Protein AF-A0A085ZF83-F1 (afdb_monomer_lite)

Radius of gyration: 26.37 Å; chains: 1; bounding box: 94×44×53 Å

Sequence (237 aa):
MRIKKLKTIINKIVILILIIFCFESCSSQNRKQQYKEKRNLAFKEYMTAQKIPFKELNDSIFSAHYGDFLNYEKKIKLESNPYLKINKVYVHYRTPASVEFIIYSDKETFCISTSDLDIDGKVLSFPENGIIKVLQPITVEDFGDFEVTGNIIKTRKRHTTPFNQWYDYVSGTIKNDTIYFTEKFIGKEKTFEKKTFAKTKKTDFKEVYQPGLKTRKYTNGAGLISYEVTGEFNVEK

Foldseek 3Di:
DPVVVVVVVVVVVVVVVVVVVVVVVVVVVVVVVVVVVVVLVLVVVVCVVVVPDDDDDDPVVCVVCVVVSVLVVLLVVQCPQPFEHAQFWWWWPPDLFWIKTWHQHSRQFIWIFPDIHGCPCPQWDNQDPQKIFGPDWTKTFTFWGWDDDRQKIKTWGWDDDPVDIAIKIWIFGTDPQKTWTFWIAGADPPDSHGDPPIDIDTDTTMIHTFPQKDWDWDQDPVRTIMIIIGGMGGRDD

Org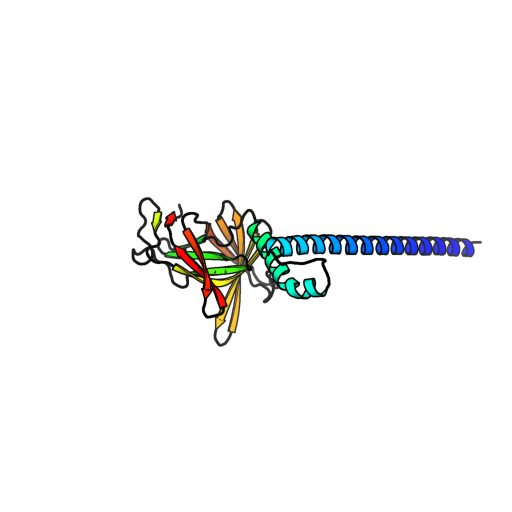anism: NCBI:txid421531

Structure (mmCIF, N/CA/C/O backbone):
data_AF-A0A085ZF83-F1
#
_entry.id   AF-A0A085ZF83-F1
#
loop_
_atom_site.group_PDB
_atom_site.id
_atom_site.type_symbol
_atom_site.label_atom_id
_atom_site.label_alt_id
_atom_site.label_comp_id
_atom_site.label_asym_id
_atom_site.label_entity_id
_atom_site.label_seq_id
_atom_site.pdbx_PDB_ins_code
_atom_site.Cartn_x
_atom_site.Cartn_y
_atom_site.Cartn_z
_atom_site.occupancy
_atom_site.B_iso_or_equiv
_atom_site.auth_seq_id
_atom_site.auth_comp_id
_atom_site.auth_asym_id
_atom_site.auth_atom_id
_atom_site.pdbx_PDB_model_num
ATOM 1 N N . MET A 1 1 ? 69.258 29.541 -14.480 1.00 51.44 1 MET A N 1
ATOM 2 C CA . MET A 1 1 ? 69.001 28.132 -14.079 1.00 51.44 1 MET A CA 1
ATOM 3 C C . MET A 1 1 ? 67.610 27.871 -13.460 1.00 51.44 1 MET A C 1
ATOM 5 O O . MET A 1 1 ? 67.111 26.762 -13.599 1.00 51.44 1 MET A O 1
ATOM 9 N N . ARG A 1 2 ? 66.934 28.851 -12.828 1.00 48.19 2 ARG A N 1
ATOM 10 C CA . ARG A 1 2 ? 65.617 28.655 -12.168 1.00 48.19 2 ARG A CA 1
ATOM 11 C C . ARG A 1 2 ? 64.409 28.469 -13.113 1.00 48.19 2 ARG A C 1
ATOM 13 O O . ARG A 1 2 ? 63.536 27.662 -12.814 1.00 48.19 2 ARG A O 1
ATOM 20 N N . ILE A 1 3 ? 64.387 29.121 -14.280 1.00 48.66 3 ILE A N 1
ATOM 21 C CA . ILE A 1 3 ? 63.232 29.106 -15.209 1.00 48.66 3 ILE A CA 1
ATOM 22 C C . ILE A 1 3 ? 63.024 27.731 -15.884 1.00 48.66 3 ILE A C 1
ATOM 24 O O . ILE A 1 3 ? 61.893 27.264 -16.006 1.00 48.66 3 ILE A O 1
ATOM 28 N N . LYS A 1 4 ? 64.105 27.019 -16.252 1.00 48.44 4 LYS A N 1
ATOM 29 C CA . LYS A 1 4 ? 64.021 25.659 -16.832 1.00 48.44 4 LYS A CA 1
ATOM 30 C C . LYS A 1 4 ? 63.449 24.631 -15.841 1.00 48.44 4 LYS A C 1
ATOM 32 O O . LYS A 1 4 ? 62.663 23.774 -16.240 1.00 48.44 4 LYS A O 1
ATOM 37 N N . LYS A 1 5 ? 63.788 24.743 -14.548 1.00 51.12 5 LYS A N 1
ATOM 38 C CA . LYS A 1 5 ? 63.257 23.870 -13.483 1.00 51.12 5 LYS A CA 1
ATOM 39 C C . LYS A 1 5 ? 61.747 24.069 -13.292 1.00 51.12 5 LYS A C 1
ATOM 41 O O . LYS A 1 5 ? 61.023 23.082 -13.222 1.00 51.12 5 LYS A O 1
ATOM 46 N N . LEU A 1 6 ? 61.272 25.319 -13.308 1.00 51.06 6 LEU A N 1
ATOM 47 C CA . LEU A 1 6 ? 59.847 25.648 -13.175 1.00 51.06 6 LEU A CA 1
ATOM 48 C C . LEU A 1 6 ? 59.014 25.108 -14.354 1.00 51.06 6 LEU A C 1
ATOM 50 O O . LEU A 1 6 ? 57.987 24.470 -14.144 1.00 51.06 6 LEU A O 1
ATOM 54 N N . LYS A 1 7 ? 59.508 25.264 -15.592 1.00 53.56 7 LYS A N 1
ATOM 55 C CA . LYS A 1 7 ? 58.851 24.753 -16.813 1.00 53.56 7 LYS A CA 1
ATOM 56 C C . LYS A 1 7 ? 58.751 23.218 -16.832 1.00 53.56 7 LYS A C 1
ATOM 58 O O . LYS A 1 7 ? 57.760 22.662 -17.289 1.00 53.56 7 LYS A O 1
ATOM 63 N N . THR A 1 8 ? 59.754 22.535 -16.276 1.00 60.69 8 THR A N 1
ATOM 64 C CA . THR A 1 8 ? 59.782 21.064 -16.168 1.00 60.69 8 THR A CA 1
ATOM 65 C C . THR A 1 8 ? 58.786 20.546 -15.123 1.00 60.69 8 THR A C 1
ATOM 67 O O . THR A 1 8 ? 58.161 19.511 -15.335 1.00 60.69 8 THR A O 1
ATOM 70 N N . ILE A 1 9 ? 58.604 21.269 -14.012 1.00 64.56 9 ILE A N 1
ATOM 71 C CA . ILE A 1 9 ? 57.612 20.935 -12.975 1.00 64.56 9 ILE A CA 1
ATOM 72 C C . ILE A 1 9 ? 56.187 21.151 -13.504 1.00 64.56 9 ILE A C 1
ATOM 74 O O . ILE A 1 9 ? 55.347 20.272 -13.338 1.00 64.56 9 ILE A O 1
ATOM 78 N N . ILE A 1 10 ? 55.936 22.256 -14.217 1.00 65.62 10 ILE A N 1
ATOM 79 C CA . ILE A 1 10 ? 54.633 22.534 -14.845 1.00 65.62 10 ILE A CA 1
ATOM 80 C C . ILE A 1 10 ? 54.285 21.454 -15.882 1.00 65.62 10 ILE A C 1
ATOM 82 O O . ILE A 1 10 ? 53.184 20.916 -15.836 1.00 65.62 10 ILE A O 1
ATOM 86 N N . ASN A 1 11 ? 55.227 21.043 -16.744 1.00 67.44 11 ASN A N 1
ATOM 87 C CA . ASN A 1 11 ? 54.993 19.944 -17.693 1.00 67.44 11 ASN A CA 1
ATOM 88 C C . ASN A 1 11 ? 54.668 18.613 -16.996 1.00 67.44 11 ASN A C 1
ATOM 90 O O . ASN A 1 11 ? 53.797 17.884 -17.460 1.00 67.44 11 ASN A O 1
ATOM 94 N N . LYS A 1 12 ? 55.328 18.295 -15.873 1.00 68.56 12 LYS A N 1
ATOM 95 C CA . LYS A 1 12 ? 55.024 17.079 -15.099 1.00 68.56 12 LYS A CA 1
ATOM 96 C C . LYS A 1 12 ? 53.627 17.120 -14.476 1.00 68.56 12 LYS A C 1
ATOM 98 O O . LYS A 1 12 ? 52.943 16.104 -14.494 1.00 68.56 12 LYS A O 1
ATOM 103 N N . ILE A 1 13 ? 53.192 18.277 -13.974 1.00 73.81 13 ILE A N 1
ATOM 104 C CA . ILE A 1 13 ? 51.844 18.461 -13.411 1.00 73.81 13 ILE A CA 1
ATOM 105 C C . ILE A 1 13 ? 50.777 18.367 -14.510 1.00 73.81 13 ILE A C 1
ATOM 107 O O . ILE A 1 13 ? 49.780 17.679 -14.326 1.00 73.81 13 ILE A O 1
ATOM 111 N N . VAL A 1 14 ? 51.002 18.985 -15.674 1.00 74.00 14 VAL A N 1
ATOM 112 C CA . VAL A 1 14 ? 50.075 18.914 -16.819 1.00 74.00 14 VAL A CA 1
ATOM 113 C C . VAL A 1 14 ? 49.925 17.477 -17.328 1.00 74.00 14 VAL A C 1
ATOM 115 O O . VAL A 1 14 ? 48.805 17.032 -17.566 1.00 74.00 14 VAL A O 1
ATOM 118 N N . ILE A 1 15 ? 51.025 16.723 -17.427 1.00 76.25 15 ILE A N 1
ATOM 119 C CA . ILE A 1 15 ? 50.993 15.300 -17.802 1.00 76.25 15 ILE A CA 1
ATOM 120 C C . ILE A 1 15 ? 50.242 14.469 -16.750 1.00 76.25 15 ILE A C 1
ATOM 122 O O . ILE A 1 15 ? 49.431 13.623 -17.115 1.00 76.25 15 ILE A O 1
ATOM 126 N N . LEU A 1 16 ? 50.455 14.728 -15.456 1.00 73.69 16 LEU A N 1
ATOM 127 C CA . LEU A 1 16 ? 49.749 14.032 -14.376 1.00 73.69 16 LEU A CA 1
ATOM 128 C C . LEU A 1 16 ? 48.232 14.289 -14.427 1.00 73.69 16 LEU A C 1
ATOM 130 O O . LEU A 1 16 ? 47.450 13.352 -14.297 1.00 73.69 16 LEU A O 1
ATOM 134 N N . ILE A 1 17 ? 47.817 15.535 -14.676 1.00 73.94 17 ILE A N 1
ATOM 135 C CA . ILE A 1 17 ? 46.404 15.910 -14.834 1.00 73.94 17 ILE A CA 1
ATOM 136 C C . ILE A 1 17 ? 45.796 15.218 -16.064 1.00 73.94 17 ILE A C 1
ATOM 138 O O . ILE A 1 17 ? 44.724 14.630 -15.956 1.00 73.94 17 ILE A O 1
ATOM 142 N N . LEU A 1 18 ? 46.493 15.209 -17.206 1.00 69.38 18 LEU A N 1
ATOM 143 C CA . LEU A 1 18 ? 46.058 14.498 -18.418 1.00 69.38 18 LEU A CA 1
ATOM 144 C C . LEU A 1 18 ? 45.869 12.994 -18.179 1.00 69.38 18 LEU A C 1
ATOM 146 O O . LEU A 1 18 ? 44.877 12.421 -18.622 1.00 69.38 18 LEU A O 1
ATOM 150 N N . ILE A 1 19 ? 46.781 12.361 -17.437 1.00 66.31 19 ILE A N 1
ATOM 151 C CA . ILE A 1 19 ? 46.684 10.941 -17.082 1.00 66.31 19 ILE A CA 1
ATOM 152 C C . ILE A 1 19 ? 45.461 10.682 -16.184 1.00 66.31 19 ILE A C 1
ATOM 154 O O . ILE A 1 19 ? 44.713 9.740 -16.442 1.00 66.31 19 ILE A O 1
ATOM 158 N N . ILE A 1 20 ? 45.203 11.534 -15.184 1.00 63.72 20 ILE A N 1
ATOM 159 C CA . ILE A 1 20 ? 44.019 11.428 -14.309 1.00 63.72 20 ILE A CA 1
ATOM 160 C C . ILE A 1 20 ? 42.716 11.573 -15.120 1.00 63.72 20 ILE A C 1
ATOM 162 O O . ILE A 1 20 ? 41.812 10.751 -14.970 1.00 63.72 20 ILE A O 1
ATOM 166 N N . PHE A 1 21 ? 42.641 12.535 -16.050 1.00 60.53 21 PHE A N 1
ATOM 167 C CA . PHE A 1 21 ? 41.483 12.707 -16.943 1.00 60.53 21 PHE A CA 1
ATOM 168 C C . PHE A 1 21 ? 41.234 11.492 -17.862 1.00 60.53 21 PHE A C 1
ATOM 170 O O . PHE A 1 21 ? 40.079 11.138 -18.133 1.00 60.53 21 PHE A O 1
ATOM 177 N N . CYS A 1 22 ? 42.293 10.808 -18.310 1.00 59.69 22 CYS A N 1
ATOM 178 C CA . CYS A 1 22 ? 42.176 9.568 -19.084 1.00 59.69 22 CYS A CA 1
ATOM 179 C C . CYS A 1 22 ? 41.622 8.402 -18.243 1.00 59.69 22 CYS A C 1
ATOM 181 O O . CYS A 1 22 ? 40.790 7.633 -18.733 1.00 59.69 22 CYS A O 1
ATOM 183 N N . PHE A 1 23 ? 42.021 8.288 -16.970 1.00 57.09 23 PHE A N 1
ATOM 184 C CA . PHE A 1 23 ? 41.499 7.254 -16.067 1.00 57.09 23 PHE A CA 1
ATOM 185 C C . PHE A 1 23 ? 40.013 7.456 -15.734 1.00 57.09 23 PHE A C 1
ATOM 187 O O . PHE A 1 23 ? 39.251 6.482 -15.714 1.00 57.09 23 PHE A O 1
ATOM 194 N N . GLU A 1 24 ? 39.560 8.699 -15.549 1.00 56.19 24 GLU A N 1
ATOM 195 C CA . GLU A 1 24 ? 38.136 8.973 -15.314 1.00 56.19 24 GLU A CA 1
ATOM 196 C C . GLU A 1 24 ? 37.266 8.620 -16.530 1.00 56.19 24 GLU A C 1
ATOM 198 O O . GLU A 1 24 ? 36.205 8.004 -16.373 1.00 56.19 24 GLU A O 1
ATOM 203 N N . SER A 1 25 ? 37.749 8.899 -17.744 1.00 57.62 25 SER A N 1
ATOM 204 C CA . SER A 1 25 ? 37.022 8.623 -18.992 1.00 57.62 25 SER A CA 1
ATOM 205 C C . SER A 1 25 ? 36.842 7.119 -19.261 1.00 57.62 25 SER A C 1
ATOM 207 O O . SER A 1 25 ? 35.723 6.677 -19.537 1.00 57.62 25 SER A O 1
ATOM 209 N N . CYS A 1 26 ? 37.889 6.302 -19.081 1.00 56.50 26 CYS A N 1
ATOM 210 C CA . CYS A 1 26 ? 37.790 4.839 -19.221 1.00 56.50 26 CYS A CA 1
ATOM 211 C C . CYS A 1 26 ? 36.885 4.205 -18.150 1.00 56.50 26 CYS A C 1
ATOM 213 O O . CYS A 1 26 ? 36.085 3.314 -18.445 1.00 56.50 26 CYS A O 1
ATOM 215 N N . SER A 1 27 ? 36.950 4.691 -16.905 1.00 60.44 27 SER A N 1
ATOM 216 C CA . SER A 1 27 ? 36.093 4.188 -15.821 1.00 60.44 27 SER A CA 1
ATOM 217 C C . SER A 1 27 ? 34.603 4.487 -16.049 1.00 60.44 27 SER A C 1
ATOM 219 O O . SER A 1 27 ? 33.734 3.738 -15.597 1.00 60.44 27 SER A O 1
A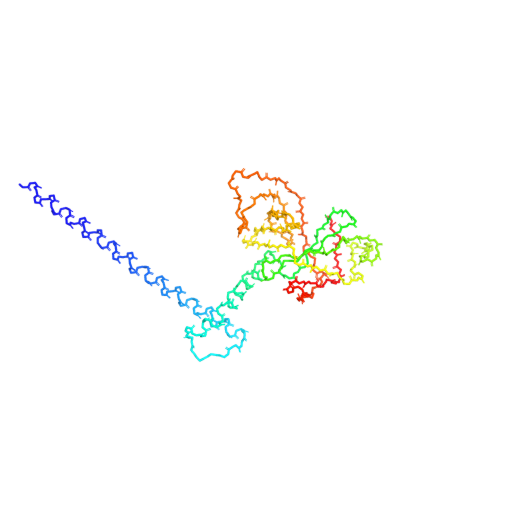TOM 221 N N . SER A 1 28 ? 34.288 5.586 -16.740 1.00 66.12 28 SER A N 1
ATOM 222 C CA . SER A 1 28 ? 32.922 5.995 -17.079 1.00 66.12 28 SER A CA 1
ATOM 223 C C . SER A 1 28 ? 32.326 5.110 -18.176 1.00 66.12 28 SER A C 1
ATOM 225 O O . SER A 1 28 ? 31.182 4.665 -18.068 1.00 66.12 28 SER A O 1
ATOM 227 N N . GLN A 1 29 ? 33.114 4.775 -19.200 1.00 68.19 29 GLN A N 1
ATOM 228 C CA . GLN A 1 29 ? 32.672 3.927 -20.306 1.00 68.19 29 GLN A CA 1
ATOM 229 C C . GLN A 1 29 ? 32.402 2.481 -19.859 1.00 68.19 29 GLN A C 1
ATOM 231 O O . GLN A 1 29 ? 31.352 1.928 -20.189 1.00 68.19 29 GLN A O 1
ATOM 236 N N . ASN A 1 30 ? 33.270 1.916 -19.013 1.00 70.62 30 ASN A N 1
ATOM 237 C CA . ASN A 1 30 ? 33.063 0.584 -18.429 1.00 70.62 30 ASN A CA 1
ATOM 238 C C . ASN A 1 30 ? 31.786 0.518 -17.574 1.00 70.62 30 ASN A C 1
ATOM 240 O O . ASN A 1 30 ? 31.013 -0.434 -17.674 1.00 70.62 30 ASN A O 1
ATOM 244 N N . ARG A 1 31 ? 31.508 1.563 -16.782 1.00 72.62 31 ARG A N 1
ATOM 245 C CA . ARG A 1 31 ? 30.274 1.663 -15.984 1.00 72.62 31 ARG A CA 1
ATOM 246 C C . ARG A 1 31 ? 29.016 1.741 -16.853 1.00 72.62 31 ARG A C 1
ATOM 248 O O . ARG A 1 31 ? 28.024 1.082 -16.543 1.00 72.62 31 ARG A O 1
ATOM 255 N N . LYS A 1 32 ? 29.051 2.506 -17.951 1.00 77.06 32 LYS A N 1
ATOM 256 C CA . LYS A 1 32 ? 27.933 2.593 -18.911 1.00 77.06 32 LYS A CA 1
ATOM 257 C C . LYS A 1 32 ? 27.641 1.246 -19.568 1.00 77.06 32 LYS A C 1
ATOM 259 O O . LYS A 1 32 ? 26.476 0.865 -19.671 1.00 77.06 32 LYS A O 1
ATOM 264 N N . GLN A 1 33 ? 28.684 0.520 -19.965 1.00 80.38 33 GLN A N 1
ATOM 265 C CA . GLN A 1 33 ? 28.547 -0.804 -20.566 1.00 80.38 33 GLN A CA 1
ATOM 266 C C . GLN A 1 33 ? 27.929 -1.804 -19.580 1.00 80.38 33 GLN A C 1
ATOM 268 O O . GLN A 1 33 ? 26.931 -2.447 -19.898 1.00 80.38 33 GLN A O 1
ATOM 273 N N . GLN A 1 34 ? 28.435 -1.849 -18.345 1.00 83.00 34 GLN A N 1
ATOM 274 C CA . GLN A 1 34 ? 27.899 -2.724 -17.302 1.00 83.00 34 GLN A CA 1
ATOM 275 C C . GLN A 1 34 ? 26.429 -2.411 -16.973 1.00 83.00 34 GLN A C 1
ATOM 277 O O . GLN A 1 34 ? 25.626 -3.319 -16.751 1.00 83.00 34 GLN A O 1
ATOM 282 N N . TYR A 1 35 ? 26.051 -1.130 -16.941 1.00 84.12 35 TYR A N 1
ATOM 283 C CA . TYR A 1 35 ? 24.657 -0.727 -16.747 1.00 84.12 35 TYR A CA 1
ATOM 284 C C . TYR A 1 35 ? 23.764 -1.217 -17.892 1.00 84.12 35 TYR A C 1
ATOM 286 O O . TYR A 1 35 ? 22.700 -1.784 -17.642 1.00 84.12 35 TYR A O 1
ATOM 294 N N . LYS A 1 36 ? 24.213 -1.049 -19.142 1.00 86.56 36 LYS A N 1
ATOM 295 C CA . LYS A 1 36 ? 23.489 -1.516 -20.330 1.00 86.56 36 LYS A CA 1
ATOM 296 C C . LYS A 1 36 ? 23.279 -3.030 -20.299 1.00 86.56 36 LYS A C 1
ATOM 298 O O . LYS A 1 36 ? 22.173 -3.494 -20.555 1.00 86.56 36 LYS A O 1
ATOM 303 N N . GLU A 1 37 ? 24.301 -3.797 -19.934 1.00 89.00 37 GLU A N 1
ATOM 304 C CA . GLU A 1 37 ? 24.211 -5.258 -19.818 1.00 89.00 37 GLU A CA 1
ATOM 305 C C . GLU A 1 37 ? 23.212 -5.694 -18.743 1.00 89.00 37 GLU A C 1
ATOM 307 O O . GLU A 1 37 ? 22.354 -6.534 -19.014 1.00 89.00 37 GLU A O 1
ATOM 312 N N . LYS A 1 38 ? 23.248 -5.068 -17.560 1.00 89.75 38 LYS A N 1
ATOM 313 C CA . LYS A 1 38 ? 22.272 -5.330 -16.489 1.00 89.75 38 LYS A CA 1
ATOM 314 C C . LYS A 1 38 ? 20.842 -5.000 -16.914 1.00 89.75 38 LYS A C 1
ATOM 316 O O . LYS A 1 38 ? 19.937 -5.788 -16.656 1.00 89.75 38 LYS A O 1
ATOM 321 N N . ARG A 1 39 ? 20.630 -3.864 -17.589 1.00 90.25 39 ARG A N 1
ATOM 322 C CA . ARG A 1 39 ? 19.307 -3.484 -18.116 1.00 90.25 39 ARG A CA 1
ATOM 323 C C . ARG A 1 39 ? 18.816 -4.458 -19.179 1.00 90.25 39 ARG A C 1
ATOM 325 O O . ARG A 1 39 ? 17.657 -4.850 -19.135 1.00 90.25 39 ARG A O 1
ATOM 332 N N . ASN A 1 40 ? 19.688 -4.883 -20.091 1.00 91.56 40 ASN A N 1
ATOM 333 C CA . ASN A 1 40 ? 19.352 -5.887 -21.097 1.00 91.56 40 ASN A CA 1
ATOM 334 C C . ASN A 1 40 ? 18.962 -7.219 -20.456 1.00 91.56 40 ASN A C 1
ATOM 336 O O . ASN A 1 40 ? 17.998 -7.834 -20.899 1.00 91.56 40 ASN A O 1
ATOM 340 N N . LEU A 1 41 ? 19.680 -7.659 -19.420 1.00 93.19 41 LEU A N 1
ATOM 341 C CA . LEU A 1 41 ? 19.351 -8.883 -18.693 1.00 93.19 41 LEU A CA 1
ATOM 342 C C . LEU A 1 41 ? 17.968 -8.791 -18.033 1.00 93.19 41 LEU A C 1
ATOM 344 O O . LEU A 1 41 ? 17.115 -9.626 -18.314 1.00 93.19 41 LEU A O 1
ATOM 348 N N . ALA A 1 42 ? 17.718 -7.733 -17.256 1.00 92.62 42 ALA A N 1
ATOM 349 C CA . ALA A 1 42 ? 16.425 -7.509 -16.606 1.00 92.62 42 ALA A CA 1
ATOM 350 C C . ALA A 1 42 ? 15.270 -7.416 -17.622 1.00 92.62 42 ALA A C 1
ATOM 352 O O . ALA A 1 42 ? 14.186 -7.954 -17.402 1.00 92.62 42 ALA A O 1
ATOM 353 N N . PHE A 1 43 ? 15.505 -6.790 -18.780 1.00 94.75 43 PHE A N 1
ATOM 354 C CA . PHE A 1 43 ? 14.508 -6.723 -19.845 1.00 94.75 43 PHE A CA 1
ATOM 355 C C . PHE A 1 43 ? 14.231 -8.099 -20.473 1.00 94.75 43 PHE A C 1
ATOM 357 O O . PHE A 1 43 ? 13.076 -8.429 -20.727 1.00 94.75 43 PHE A O 1
ATOM 364 N N . LYS A 1 44 ? 15.251 -8.952 -20.670 1.00 94.06 44 LYS A N 1
ATOM 365 C CA . LYS A 1 44 ? 15.047 -10.348 -21.119 1.00 94.06 44 LYS A CA 1
ATOM 366 C C . LYS A 1 44 ? 14.241 -11.161 -20.111 1.00 94.06 44 LYS A C 1
ATOM 368 O O . LYS A 1 44 ? 13.371 -11.932 -20.515 1.00 94.06 44 LYS A O 1
ATOM 373 N N . GLU A 1 45 ? 14.527 -11.003 -18.822 1.00 93.88 45 GLU A N 1
ATOM 374 C CA . GLU A 1 45 ? 13.774 -11.657 -17.746 1.00 93.88 45 GLU A CA 1
ATOM 375 C C . GLU A 1 45 ? 12.303 -11.233 -17.772 1.00 93.88 45 GLU A C 1
ATOM 377 O O . GLU A 1 45 ? 11.422 -12.089 -17.727 1.00 93.88 45 GLU A O 1
ATOM 382 N N . TYR A 1 46 ? 12.034 -9.937 -17.952 1.00 95.56 46 TYR A N 1
ATOM 383 C CA . TYR A 1 46 ? 10.684 -9.414 -18.159 1.00 95.56 46 TYR A CA 1
ATOM 384 C C . TYR A 1 46 ? 9.987 -10.048 -19.372 1.00 95.56 46 TYR A C 1
ATOM 386 O O . TYR A 1 46 ? 8.891 -10.589 -19.231 1.00 95.56 46 TYR A O 1
ATOM 394 N N . MET A 1 47 ? 10.623 -10.039 -20.548 1.00 95.19 47 MET A N 1
ATOM 395 C CA . MET A 1 47 ? 10.046 -10.612 -21.773 1.00 95.19 47 MET A CA 1
ATOM 396 C C . MET A 1 47 ? 9.719 -12.100 -21.590 1.00 95.19 47 MET A C 1
ATOM 398 O O . MET A 1 47 ? 8.658 -12.565 -22.003 1.00 95.19 47 MET A O 1
ATOM 402 N N . THR A 1 48 ? 10.602 -12.831 -20.902 1.00 94.25 48 THR A N 1
ATOM 403 C CA . THR A 1 48 ? 10.412 -14.248 -20.565 1.00 94.25 48 THR A CA 1
ATOM 404 C C . THR A 1 48 ? 9.235 -14.439 -19.606 1.00 94.25 48 THR A C 1
ATOM 406 O O . THR A 1 48 ? 8.366 -15.271 -19.862 1.00 94.25 48 THR A O 1
ATOM 409 N N . ALA A 1 49 ? 9.160 -13.643 -18.534 1.00 93.00 49 ALA A N 1
ATOM 410 C CA . ALA A 1 49 ? 8.077 -13.697 -17.553 1.00 93.00 49 ALA A CA 1
ATOM 411 C C . ALA A 1 49 ? 6.704 -13.393 -18.177 1.00 93.00 49 ALA A C 1
ATOM 413 O O . ALA A 1 49 ? 5.712 -14.032 -17.828 1.00 93.00 49 ALA A O 1
ATOM 414 N N . GLN A 1 50 ? 6.653 -12.463 -19.136 1.00 94.62 50 GLN A N 1
ATOM 415 C CA . GLN A 1 50 ? 5.439 -12.113 -19.881 1.00 94.62 50 GLN A CA 1
ATOM 416 C C . GLN A 1 50 ? 5.173 -13.017 -21.096 1.00 94.62 50 GLN A C 1
ATOM 418 O O . GLN A 1 50 ? 4.174 -12.828 -21.786 1.00 94.62 50 GLN A O 1
ATOM 423 N N . LYS A 1 51 ? 6.040 -14.006 -21.366 1.00 95.31 51 LYS A N 1
ATOM 424 C CA . LYS A 1 51 ? 5.957 -14.907 -22.531 1.00 95.31 51 LYS A CA 1
ATOM 425 C C . LYS A 1 51 ? 5.909 -14.160 -23.873 1.00 95.31 51 LYS A C 1
ATOM 427 O O . LYS A 1 51 ? 5.276 -14.623 -24.820 1.00 95.31 51 LYS A O 1
ATOM 432 N N . ILE A 1 52 ? 6.577 -13.011 -23.961 1.00 92.38 52 ILE A N 1
ATOM 433 C CA . ILE A 1 52 ? 6.658 -12.222 -25.192 1.00 92.38 52 ILE A CA 1
ATOM 434 C C . ILE A 1 52 ? 7.774 -12.819 -26.058 1.00 92.38 52 ILE A C 1
ATOM 436 O O . ILE A 1 52 ? 8.921 -12.880 -25.608 1.00 92.38 52 ILE A O 1
ATOM 440 N N . PRO A 1 53 ? 7.483 -13.271 -27.289 1.00 91.44 53 PRO A N 1
ATOM 441 C CA . PRO A 1 53 ? 8.494 -13.865 -28.150 1.00 91.44 53 PRO A CA 1
ATOM 442 C C . PRO A 1 53 ? 9.467 -12.798 -28.664 1.00 91.44 53 PRO A C 1
ATOM 444 O O . PRO A 1 53 ? 9.061 -11.760 -29.182 1.00 91.44 53 PRO A O 1
ATOM 447 N N . PHE A 1 54 ? 10.766 -13.076 -28.577 1.00 90.06 54 PHE A N 1
ATOM 448 C CA . PHE A 1 54 ? 11.811 -12.276 -29.211 1.00 90.06 54 PHE A CA 1
ATOM 449 C C . PHE A 1 54 ? 12.985 -13.175 -29.608 1.00 90.06 54 PHE A C 1
ATOM 451 O O . PHE A 1 54 ? 13.327 -14.111 -28.890 1.00 90.06 54 PHE A O 1
ATOM 458 N N . LYS A 1 55 ? 13.605 -12.896 -30.761 1.00 85.94 55 LYS A N 1
ATOM 459 C CA . LYS A 1 55 ? 14.810 -13.613 -31.212 1.00 85.94 55 LYS A CA 1
ATOM 460 C C . LYS A 1 55 ? 16.070 -12.983 -30.620 1.00 85.94 55 LYS A C 1
ATOM 462 O O . LYS A 1 55 ? 16.891 -13.664 -30.019 1.00 85.94 55 LYS A O 1
ATOM 467 N N . GLU A 1 56 ? 16.187 -11.666 -30.757 1.00 88.38 56 GLU A N 1
ATOM 468 C CA . GLU A 1 56 ? 17.279 -10.853 -30.225 1.00 88.38 56 GLU A CA 1
ATOM 469 C C . GLU A 1 56 ? 16.717 -9.512 -29.754 1.00 88.38 56 GLU A C 1
ATOM 471 O O . GLU A 1 56 ? 15.741 -9.019 -30.318 1.00 88.38 56 GLU A O 1
ATOM 476 N N . LEU A 1 57 ? 17.318 -8.925 -28.716 1.00 88.12 57 LEU A N 1
ATOM 477 C CA . LEU A 1 57 ? 16.930 -7.592 -28.264 1.00 88.12 57 LEU A CA 1
ATOM 478 C C . LEU A 1 57 ? 17.423 -6.539 -29.256 1.00 88.12 57 LEU A C 1
ATOM 480 O O . LEU A 1 57 ? 18.600 -6.514 -29.605 1.00 88.12 57 LEU A O 1
ATOM 484 N N . ASN A 1 58 ? 16.531 -5.639 -29.645 1.00 89.38 58 ASN A N 1
ATOM 485 C CA . ASN A 1 58 ? 16.835 -4.479 -30.472 1.00 89.38 58 ASN A CA 1
ATOM 486 C C . ASN A 1 58 ? 16.037 -3.264 -29.978 1.00 89.38 58 ASN A C 1
ATOM 488 O O . ASN A 1 58 ? 15.148 -3.400 -29.132 1.00 89.38 58 ASN A O 1
ATOM 492 N N . ASP A 1 59 ? 16.345 -2.086 -30.518 1.00 87.56 59 ASP A N 1
ATOM 493 C CA . ASP A 1 59 ? 15.739 -0.823 -30.085 1.00 87.56 59 ASP A CA 1
ATOM 494 C C . ASP A 1 59 ? 14.220 -0.778 -30.311 1.00 87.56 59 ASP A C 1
ATOM 496 O O . ASP A 1 59 ? 13.502 -0.167 -29.523 1.00 87.56 59 ASP A O 1
ATOM 500 N N . SER A 1 60 ? 13.706 -1.468 -31.336 1.00 90.56 60 SER A N 1
ATOM 501 C CA . SER A 1 60 ? 12.267 -1.539 -31.614 1.00 90.56 60 SER A CA 1
ATOM 502 C C . SER A 1 60 ? 11.524 -2.343 -30.544 1.00 90.56 60 SER A C 1
ATOM 504 O O . SER A 1 60 ? 10.535 -1.857 -30.001 1.00 90.56 60 SER A O 1
ATOM 506 N N . ILE A 1 61 ? 12.033 -3.524 -30.177 1.00 90.19 61 ILE A N 1
ATOM 507 C CA . ILE A 1 61 ? 11.460 -4.358 -29.108 1.00 90.19 61 ILE A CA 1
ATOM 508 C C . ILE A 1 61 ? 11.557 -3.630 -27.770 1.00 90.19 61 ILE A C 1
ATOM 510 O O . ILE A 1 61 ? 10.592 -3.611 -27.006 1.00 90.19 61 ILE A O 1
ATOM 514 N N . PHE A 1 62 ? 12.704 -2.998 -27.501 1.00 89.69 62 PHE A N 1
ATOM 515 C CA . PHE A 1 62 ? 12.861 -2.157 -26.323 1.00 89.69 62 PHE A CA 1
ATOM 516 C C . PHE A 1 62 ? 11.795 -1.069 -26.292 1.00 89.69 62 PHE A C 1
ATOM 518 O O . PHE A 1 62 ? 11.007 -1.040 -25.358 1.00 89.69 62 PHE A O 1
ATOM 525 N N . SER A 1 63 ? 11.710 -0.223 -27.319 1.00 90.12 63 SER A N 1
ATOM 526 C CA . SER A 1 63 ? 10.747 0.880 -27.363 1.00 90.12 63 SER A CA 1
ATOM 527 C C . SER A 1 63 ? 9.297 0.406 -27.253 1.00 90.12 63 SER A C 1
ATOM 529 O O . SER A 1 63 ? 8.496 1.092 -26.624 1.00 90.12 63 SER A O 1
ATOM 531 N N . ALA A 1 64 ? 8.958 -0.751 -27.829 1.00 93.75 64 ALA A N 1
ATOM 532 C CA . ALA A 1 64 ? 7.600 -1.286 -27.811 1.00 93.75 64 ALA A CA 1
ATOM 533 C C . ALA A 1 64 ? 7.149 -1.724 -26.409 1.00 93.75 64 ALA A C 1
ATOM 535 O O . ALA A 1 64 ? 5.975 -1.584 -26.083 1.00 93.75 64 ALA A O 1
ATOM 536 N N . HIS A 1 65 ? 8.068 -2.222 -25.575 1.00 94.75 65 HIS A N 1
ATOM 537 C CA . HIS A 1 65 ? 7.728 -2.794 -24.265 1.00 94.75 65 HIS A CA 1
ATOM 538 C C . HIS A 1 65 ? 8.395 -2.095 -23.075 1.00 94.75 65 HIS A C 1
ATOM 540 O O . HIS A 1 65 ? 8.236 -2.536 -21.938 1.00 94.75 65 HIS A O 1
ATOM 546 N N . TYR A 1 66 ? 9.147 -1.014 -23.296 1.00 91.94 66 TYR A N 1
ATOM 547 C CA . TYR A 1 66 ? 9.915 -0.364 -22.234 1.00 91.94 66 TYR A CA 1
ATOM 548 C C . TYR A 1 66 ? 9.021 0.141 -21.099 1.00 91.94 66 TYR A C 1
ATOM 550 O O . TYR A 1 66 ? 9.355 -0.036 -19.932 1.00 91.94 66 TYR A O 1
ATOM 558 N N . GLY A 1 67 ? 7.870 0.737 -21.428 1.00 92.88 67 GLY A N 1
ATOM 559 C CA . GLY A 1 67 ? 6.916 1.216 -20.425 1.00 92.88 67 GLY A CA 1
ATOM 560 C C . GLY A 1 67 ? 6.388 0.089 -19.535 1.00 92.88 67 GLY A C 1
ATOM 561 O O . GLY A 1 67 ? 6.407 0.204 -18.309 1.00 92.88 67 GLY A O 1
ATOM 562 N N . ASP A 1 68 ? 5.989 -1.030 -20.139 1.00 94.50 68 ASP A N 1
ATOM 563 C CA . ASP A 1 68 ? 5.489 -2.199 -19.410 1.00 94.50 68 ASP A CA 1
ATOM 564 C C . ASP A 1 68 ? 6.579 -2.858 -18.565 1.00 94.50 68 ASP A C 1
ATOM 566 O O . ASP A 1 68 ? 6.331 -3.265 -17.430 1.00 94.50 68 ASP A O 1
ATOM 570 N N . PHE A 1 69 ? 7.811 -2.884 -19.072 1.00 94.56 69 PHE A N 1
ATOM 571 C CA . PHE A 1 69 ? 8.970 -3.329 -18.313 1.00 94.56 69 PHE A CA 1
ATOM 572 C C . PHE A 1 69 ? 9.213 -2.476 -17.065 1.00 94.56 69 PHE A C 1
ATOM 574 O O . PHE A 1 69 ? 9.417 -3.028 -15.985 1.00 94.56 69 PHE A O 1
ATOM 581 N N . LEU A 1 70 ? 9.139 -1.146 -17.175 1.00 92.94 70 LEU A N 1
ATOM 582 C CA . LEU A 1 70 ? 9.276 -0.265 -16.010 1.00 92.94 70 LEU A CA 1
ATOM 583 C C . LEU A 1 70 ? 8.180 -0.532 -14.971 1.00 92.94 70 LEU A C 1
ATOM 585 O O . LEU A 1 70 ? 8.462 -0.580 -13.773 1.00 92.94 70 LEU A O 1
ATOM 589 N N . ASN A 1 71 ? 6.942 -0.750 -15.421 1.00 92.06 71 ASN A N 1
ATOM 590 C CA . ASN A 1 71 ? 5.834 -1.117 -14.538 1.00 92.06 71 ASN A CA 1
ATOM 591 C C . ASN A 1 71 ? 6.065 -2.481 -13.868 1.00 92.06 71 ASN A C 1
ATOM 593 O O . ASN A 1 71 ? 5.782 -2.641 -12.681 1.00 92.06 71 ASN A O 1
ATOM 597 N N . TYR A 1 72 ? 6.614 -3.450 -14.602 1.00 92.69 72 TYR A N 1
ATOM 598 C CA . TYR A 1 72 ? 6.966 -4.766 -14.077 1.00 92.69 72 TYR A CA 1
ATOM 599 C C . TYR A 1 72 ? 8.064 -4.690 -13.012 1.00 92.69 72 TYR A C 1
ATOM 601 O O . TYR A 1 72 ? 7.888 -5.225 -11.921 1.00 92.69 72 TYR A O 1
ATOM 609 N N . GLU A 1 73 ? 9.170 -3.991 -13.274 1.00 92.19 73 GLU A N 1
ATOM 610 C CA . GLU A 1 73 ? 10.250 -3.834 -12.290 1.00 92.19 73 GLU A CA 1
ATOM 611 C C . GLU A 1 73 ? 9.761 -3.155 -11.015 1.00 92.19 73 GLU A C 1
ATOM 613 O O . GLU A 1 73 ? 10.094 -3.570 -9.903 1.00 92.19 73 GLU A O 1
ATOM 618 N N . LYS A 1 74 ? 8.936 -2.121 -11.181 1.00 91.88 74 LYS A N 1
ATOM 619 C CA . LYS A 1 74 ? 8.311 -1.404 -10.077 1.00 91.88 74 LYS A CA 1
ATOM 620 C C . LYS A 1 74 ? 7.450 -2.335 -9.223 1.00 91.88 74 LYS A C 1
ATOM 622 O O . LYS A 1 74 ? 7.610 -2.360 -8.003 1.00 91.88 74 LYS A O 1
ATOM 627 N N . LYS A 1 75 ? 6.60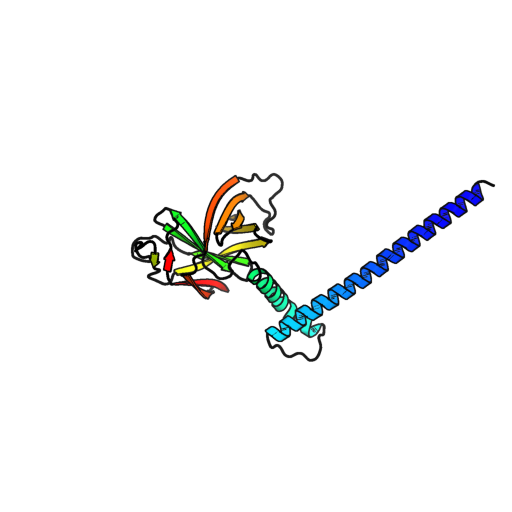1 -3.143 -9.862 1.00 92.75 75 LYS A N 1
ATOM 628 C CA . LYS A 1 75 ? 5.787 -4.163 -9.197 1.00 92.75 75 LYS A CA 1
ATOM 629 C C . LYS A 1 75 ? 6.653 -5.157 -8.421 1.00 92.75 75 LYS A C 1
ATOM 631 O O . LYS A 1 75 ? 6.419 -5.344 -7.232 1.00 92.75 75 LYS A O 1
ATOM 636 N N . ILE A 1 76 ? 7.676 -5.738 -9.053 1.00 92.56 76 ILE A N 1
ATOM 637 C CA . ILE A 1 76 ? 8.576 -6.706 -8.404 1.00 92.56 76 ILE A CA 1
ATOM 638 C C . ILE A 1 76 ? 9.270 -6.081 -7.192 1.00 92.56 76 ILE A C 1
ATOM 640 O O . ILE A 1 76 ? 9.322 -6.694 -6.128 1.00 92.56 76 ILE A O 1
ATOM 644 N N . LYS A 1 77 ? 9.750 -4.837 -7.306 1.00 92.8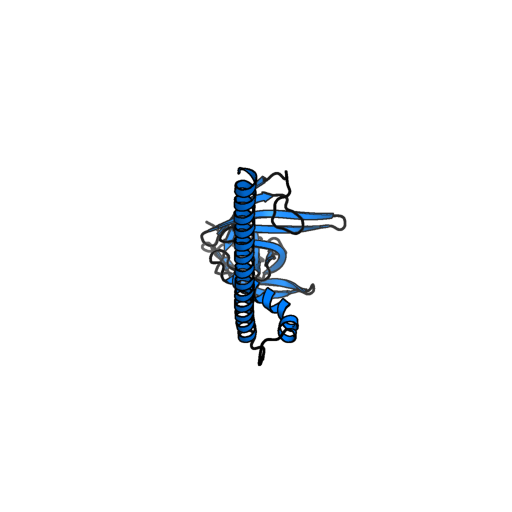8 77 LYS A N 1
ATOM 645 C CA . LYS A 1 77 ? 10.372 -4.121 -6.187 1.00 92.88 77 LYS A CA 1
ATOM 646 C C . LYS A 1 77 ? 9.407 -3.967 -5.007 1.00 92.88 77 LYS A C 1
ATOM 648 O O . LYS A 1 77 ? 9.806 -4.224 -3.873 1.00 92.88 77 LYS A O 1
ATOM 653 N N . LEU A 1 78 ? 8.157 -3.579 -5.263 1.00 94.44 78 LEU A N 1
ATOM 654 C CA . LEU A 1 78 ? 7.132 -3.445 -4.226 1.00 94.44 78 LEU A CA 1
ATOM 655 C C . LEU A 1 78 ? 6.781 -4.791 -3.589 1.00 94.44 78 LEU A C 1
ATOM 657 O O . LEU A 1 78 ? 6.788 -4.903 -2.368 1.00 94.44 78 LEU A O 1
ATOM 661 N N . GLU A 1 79 ? 6.513 -5.813 -4.402 1.00 93.56 79 GLU A N 1
ATOM 662 C CA . GLU A 1 79 ? 6.149 -7.154 -3.929 1.00 93.56 79 GLU A CA 1
ATOM 663 C C . GLU A 1 79 ? 7.298 -7.840 -3.176 1.00 93.56 79 GLU A C 1
ATOM 665 O O . GLU A 1 79 ? 7.052 -8.659 -2.294 1.00 93.56 79 GLU A O 1
ATOM 670 N N . SER A 1 80 ? 8.549 -7.477 -3.475 1.00 93.56 80 SER A N 1
ATOM 671 C CA . SER A 1 80 ? 9.731 -7.963 -2.757 1.00 93.56 80 SER A CA 1
ATOM 672 C C . SER A 1 80 ? 10.003 -7.244 -1.429 1.00 93.56 80 SER A C 1
ATOM 674 O O . SER A 1 80 ? 10.905 -7.650 -0.694 1.00 93.56 80 SER A O 1
ATOM 676 N N . ASN A 1 81 ? 9.265 -6.174 -1.099 1.00 94.38 81 ASN A N 1
ATOM 677 C CA . ASN A 1 81 ? 9.435 -5.483 0.177 1.00 94.38 81 ASN A CA 1
ATOM 678 C C . ASN A 1 81 ? 9.020 -6.415 1.338 1.00 94.38 81 ASN A C 1
ATOM 680 O O . ASN A 1 81 ? 7.871 -6.852 1.385 1.00 94.38 81 ASN A O 1
ATOM 684 N N . PRO A 1 82 ? 9.905 -6.708 2.311 1.00 94.81 82 PRO A N 1
ATOM 685 C CA . PRO A 1 82 ? 9.589 -7.671 3.368 1.00 94.81 82 PRO A CA 1
ATOM 686 C C . PRO A 1 82 ? 8.606 -7.123 4.416 1.00 94.81 82 PRO A C 1
ATOM 688 O O . PRO A 1 82 ? 7.984 -7.899 5.146 1.00 94.81 82 PRO A O 1
ATOM 691 N N . TYR A 1 83 ? 8.460 -5.798 4.497 1.00 96.44 83 TYR A N 1
ATOM 692 C CA . TYR A 1 83 ? 7.662 -5.115 5.509 1.00 96.44 83 TYR A CA 1
ATOM 693 C C . TYR A 1 83 ? 6.224 -4.850 5.040 1.00 96.44 83 TYR A C 1
ATOM 695 O O . TYR A 1 83 ? 5.285 -5.105 5.791 1.00 96.44 83 TYR A O 1
ATOM 703 N N . LEU A 1 84 ? 6.037 -4.348 3.814 1.00 96.94 84 LEU A N 1
ATOM 704 C CA . LEU A 1 84 ? 4.726 -3.960 3.279 1.00 96.94 84 LEU A CA 1
ATOM 705 C C . LEU A 1 84 ? 4.068 -5.109 2.504 1.00 96.94 84 LEU A C 1
ATOM 707 O O . LEU A 1 84 ? 4.641 -5.642 1.558 1.00 96.94 84 LEU A O 1
ATOM 711 N N . LYS A 1 85 ? 2.829 -5.460 2.853 1.00 96.88 85 LYS A N 1
ATOM 712 C CA . LYS A 1 85 ? 2.047 -6.491 2.163 1.00 96.88 85 LYS A CA 1
ATOM 713 C C . LYS A 1 85 ? 1.233 -5.863 1.030 1.00 96.88 85 LYS A C 1
ATOM 715 O O . LYS A 1 85 ? 0.146 -5.329 1.237 1.00 96.88 85 LYS A O 1
ATOM 720 N N . ILE A 1 86 ? 1.766 -5.936 -0.184 1.00 97.06 86 ILE A N 1
ATOM 721 C CA . ILE A 1 86 ? 1.121 -5.394 -1.386 1.00 97.06 86 ILE A CA 1
ATOM 722 C C . ILE A 1 86 ? -0.162 -6.164 -1.732 1.00 97.06 86 ILE A C 1
ATOM 724 O O . ILE A 1 86 ? -0.222 -7.388 -1.613 1.00 97.06 86 ILE A O 1
ATOM 728 N N . ASN A 1 87 ? -1.189 -5.442 -2.191 1.00 97.44 87 ASN A N 1
ATOM 729 C CA . ASN A 1 87 ? -2.518 -5.953 -2.546 1.00 97.44 87 ASN A CA 1
ATOM 730 C C . ASN A 1 87 ? -3.250 -6.662 -1.382 1.00 97.44 87 ASN A C 1
ATOM 732 O O . ASN A 1 87 ? -4.174 -7.448 -1.616 1.00 97.44 87 ASN A O 1
ATOM 736 N N . LYS A 1 88 ? -2.840 -6.404 -0.135 1.00 97.94 88 LYS A N 1
ATOM 737 C CA . LYS A 1 88 ? -3.455 -6.929 1.090 1.00 97.94 88 LYS A CA 1
ATOM 738 C C . LYS A 1 88 ? -4.142 -5.825 1.884 1.00 97.94 88 LYS A C 1
ATOM 740 O O . LYS A 1 88 ? -3.824 -4.652 1.708 1.00 97.94 88 LYS A O 1
ATOM 745 N N . VAL A 1 89 ? -5.085 -6.222 2.739 1.00 98.38 89 VAL A N 1
ATOM 746 C CA . VAL A 1 89 ? -5.895 -5.283 3.519 1.00 98.38 89 VAL A CA 1
ATOM 747 C C . VAL A 1 89 ? -5.228 -4.973 4.844 1.00 98.38 89 VAL A C 1
ATOM 749 O O . VAL A 1 89 ? -4.903 -5.870 5.625 1.00 98.38 89 VAL A O 1
ATOM 752 N N . TYR A 1 90 ? -5.075 -3.683 5.086 1.00 98.19 90 TYR A N 1
ATOM 753 C CA . TYR A 1 90 ? -4.785 -3.108 6.377 1.00 98.19 90 TYR A CA 1
ATOM 754 C C . TYR A 1 90 ? -6.061 -2.495 6.946 1.00 98.19 90 TYR A C 1
ATOM 756 O O . TYR A 1 90 ? -6.880 -1.949 6.208 1.00 98.19 90 TYR A O 1
ATOM 764 N N . VAL A 1 91 ? -6.225 -2.587 8.260 1.00 97.62 91 VAL A N 1
ATOM 765 C CA . VAL A 1 91 ? -7.357 -2.012 8.982 1.00 97.62 91 VAL A CA 1
ATOM 766 C C . VAL A 1 91 ? -6.855 -0.887 9.870 1.00 97.62 91 VAL A C 1
ATOM 768 O O . VAL A 1 91 ? -5.906 -1.064 10.636 1.00 97.62 91 VAL A O 1
ATOM 771 N N . HIS A 1 92 ? -7.506 0.265 9.759 1.00 95.56 92 HIS A N 1
ATOM 772 C CA . HIS A 1 92 ? -7.330 1.406 10.644 1.00 95.56 92 HIS A CA 1
ATOM 773 C C . HIS A 1 92 ? -8.602 1.608 11.466 1.00 95.56 92 HIS A C 1
ATOM 775 O O . HIS A 1 92 ? -9.670 1.831 10.903 1.00 95.56 92 HIS A O 1
ATOM 781 N N . TYR A 1 93 ? -8.500 1.569 12.793 1.00 94.06 93 TYR A N 1
ATOM 782 C CA . TYR A 1 93 ? -9.609 1.949 13.667 1.00 94.06 93 TYR A CA 1
ATOM 783 C C . TYR A 1 93 ? -9.724 3.474 13.731 1.00 94.06 93 TYR A C 1
ATOM 785 O O . TYR A 1 93 ? -8.868 4.144 14.309 1.00 94.06 93 TYR A O 1
ATOM 793 N N . ARG A 1 94 ? -10.802 4.021 13.155 1.00 91.38 94 ARG A N 1
ATOM 794 C CA . ARG A 1 94 ? -11.137 5.452 13.257 1.00 91.38 94 ARG A CA 1
ATOM 795 C C . ARG A 1 94 ? -11.762 5.765 14.610 1.00 91.38 94 ARG A C 1
ATOM 797 O O . ARG A 1 94 ? -11.489 6.804 15.205 1.00 91.38 94 ARG A O 1
ATOM 804 N N . THR A 1 95 ? -12.594 4.846 15.089 1.00 91.75 95 THR A N 1
ATOM 805 C CA . THR A 1 95 ? -13.152 4.809 16.443 1.00 91.75 95 THR A CA 1
ATOM 806 C C . THR A 1 95 ? -13.182 3.349 16.910 1.00 91.75 95 THR A C 1
ATOM 808 O O . THR A 1 95 ? -12.985 2.450 16.093 1.00 91.75 95 THR A O 1
ATOM 811 N N . PRO A 1 96 ? -13.482 3.057 18.188 1.00 90.00 96 PRO A N 1
ATOM 812 C CA . PRO A 1 96 ? -13.663 1.673 18.635 1.00 90.00 96 PRO A CA 1
ATOM 813 C C . PRO A 1 96 ? -14.769 0.897 17.895 1.00 90.00 96 PRO A C 1
ATOM 815 O O . PRO A 1 96 ? -14.780 -0.329 17.940 1.00 90.00 96 PRO A O 1
ATOM 818 N N . ALA A 1 97 ? -15.693 1.596 17.226 1.00 91.81 97 ALA A N 1
ATOM 819 C CA . ALA A 1 97 ? -16.844 1.014 16.536 1.00 91.81 97 ALA A CA 1
ATOM 820 C C . ALA A 1 97 ? -16.826 1.239 15.012 1.00 91.81 97 ALA A C 1
ATOM 822 O O . ALA A 1 97 ? -17.803 0.907 14.348 1.00 91.81 97 ALA A O 1
ATOM 823 N N . SER A 1 98 ? -15.754 1.812 14.455 1.00 94.56 98 SER A N 1
ATOM 824 C CA . SER A 1 98 ? -15.680 2.170 13.034 1.00 94.56 98 SER A CA 1
ATOM 825 C C . SER A 1 98 ? -14.260 2.024 12.502 1.00 94.56 98 SER A C 1
ATOM 827 O O . SER A 1 98 ? -13.295 2.488 13.124 1.00 94.56 98 SER A O 1
ATOM 829 N N . VAL A 1 99 ? -14.132 1.389 11.340 1.00 96.38 99 VAL A N 1
ATOM 830 C CA . VAL A 1 99 ? -12.845 1.098 10.702 1.00 96.38 99 VAL A CA 1
ATOM 831 C C . VAL A 1 99 ? -12.754 1.686 9.295 1.00 96.38 99 VAL A C 1
ATOM 833 O O . VAL A 1 99 ? -13.749 2.021 8.661 1.00 96.38 99 VAL A O 1
ATOM 836 N N . GLU A 1 100 ? -11.531 1.806 8.796 1.00 96.44 100 GLU A N 1
ATOM 837 C CA . GLU A 1 100 ? -11.209 2.081 7.398 1.00 96.44 100 GLU A CA 1
ATOM 838 C C . GLU A 1 100 ? -10.368 0.915 6.872 1.00 96.44 100 GLU A C 1
ATOM 840 O O . GLU A 1 100 ? -9.463 0.430 7.560 1.00 96.44 100 GLU A O 1
ATOM 845 N N . PHE A 1 101 ? -10.686 0.438 5.668 1.00 98.12 101 PHE A N 1
ATOM 846 C CA . PHE A 1 101 ? -9.872 -0.560 4.974 1.00 98.12 101 PHE A CA 1
ATOM 847 C C . PHE A 1 101 ? -8.920 0.146 4.020 1.00 98.12 101 PHE A C 1
ATOM 849 O O . PHE A 1 101 ? -9.361 0.960 3.216 1.00 98.12 101 PHE A O 1
ATOM 856 N N . ILE A 1 102 ? -7.633 -0.195 4.087 1.00 97.88 102 ILE A N 1
ATOM 857 C CA . ILE A 1 102 ? -6.571 0.388 3.268 1.00 97.88 102 ILE A CA 1
ATOM 858 C C . ILE A 1 102 ? -5.847 -0.728 2.521 1.00 97.88 102 ILE A C 1
ATOM 860 O O . ILE A 1 102 ? -5.499 -1.757 3.101 1.00 97.88 102 ILE A O 1
ATOM 864 N N . ILE A 1 103 ? -5.605 -0.541 1.224 1.00 98.44 103 ILE A N 1
ATOM 865 C CA . ILE A 1 103 ? -4.834 -1.485 0.405 1.00 98.44 103 ILE A CA 1
ATOM 866 C C . ILE A 1 103 ? -3.743 -0.733 -0.344 1.00 98.44 103 ILE A C 1
ATOM 868 O O . ILE A 1 103 ? -4.033 0.177 -1.114 1.00 98.44 103 ILE A O 1
ATOM 872 N N . TYR A 1 104 ? -2.495 -1.165 -0.178 1.00 97.81 104 TYR A N 1
ATOM 873 C CA . TYR A 1 104 ? -1.345 -0.656 -0.927 1.00 97.81 104 TYR A CA 1
ATOM 874 C C . TYR A 1 104 ? -1.161 -1.466 -2.209 1.00 97.81 104 TYR A C 1
ATOM 876 O O . TYR A 1 104 ? -0.870 -2.663 -2.153 1.00 97.81 104 TYR A O 1
ATOM 884 N N . SER A 1 105 ? -1.362 -0.844 -3.369 1.00 96.31 105 SER A N 1
ATOM 885 C CA . SER A 1 105 ? -1.310 -1.528 -4.660 1.00 96.31 105 SER A CA 1
ATOM 886 C C . SER A 1 105 ? 0.117 -1.718 -5.172 1.00 96.31 105 SER A C 1
ATOM 888 O O . SER A 1 105 ? 1.051 -0.993 -4.829 1.00 96.31 105 SER A O 1
ATOM 890 N N . ASP A 1 106 ? 0.267 -2.664 -6.093 1.00 94.00 106 ASP A N 1
ATOM 891 C CA . ASP A 1 106 ? 1.484 -2.856 -6.891 1.00 94.00 106 ASP A CA 1
ATOM 892 C C . ASP A 1 106 ? 1.756 -1.723 -7.910 1.00 94.00 106 ASP A C 1
ATOM 894 O O . ASP A 1 106 ? 2.710 -1.814 -8.684 1.00 94.00 106 ASP A O 1
ATOM 898 N N . LYS A 1 107 ? 0.944 -0.653 -7.921 1.00 91.81 107 LYS A N 1
ATOM 899 C CA . LYS A 1 107 ? 1.114 0.522 -8.791 1.00 91.81 107 LYS A CA 1
ATOM 900 C C . LYS A 1 107 ? 1.532 1.796 -8.044 1.00 91.81 107 LYS A C 1
ATOM 902 O O . LYS A 1 107 ? 1.502 2.867 -8.646 1.00 91.81 107 LYS A O 1
ATOM 907 N N . GLU A 1 108 ? 1.976 1.690 -6.787 1.00 92.69 108 GLU A N 1
ATOM 908 C CA . GLU A 1 108 ? 2.278 2.829 -5.885 1.00 92.69 108 GLU A CA 1
ATOM 909 C C . GLU A 1 108 ? 1.068 3.713 -5.557 1.00 92.69 108 GLU A C 1
ATOM 911 O O . GLU A 1 108 ? 1.227 4.838 -5.089 1.00 92.69 108 GLU A O 1
ATOM 916 N N . THR A 1 109 ? -0.148 3.209 -5.752 1.00 94.19 109 THR A N 1
ATOM 917 C CA . THR A 1 109 ? -1.355 3.858 -5.231 1.00 94.19 109 THR A CA 1
ATOM 918 C C . THR A 1 109 ? -1.889 3.097 -4.036 1.00 94.19 109 THR A C 1
ATOM 920 O O . THR A 1 109 ? -1.765 1.874 -3.978 1.00 94.19 109 THR A O 1
ATOM 923 N N . PHE A 1 110 ? -2.468 3.794 -3.067 1.00 96.19 110 PHE A N 1
ATOM 924 C CA . PHE A 1 110 ? -3.236 3.144 -2.017 1.00 96.19 110 PHE A CA 1
ATOM 925 C C . PHE A 1 110 ? -4.714 3.468 -2.190 1.00 96.19 110 PHE A C 1
ATOM 927 O O . PHE A 1 110 ? -5.100 4.553 -2.635 1.00 96.19 110 PHE A O 1
ATOM 934 N N . CYS A 1 111 ? -5.531 2.476 -1.873 1.00 96.62 111 CYS A N 1
ATOM 935 C CA . CYS A 1 111 ? -6.974 2.542 -1.958 1.00 96.62 111 CYS A CA 1
ATOM 936 C C . CYS A 1 111 ? -7.561 2.569 -0.545 1.00 96.62 111 CYS A C 1
ATOM 938 O O . CYS A 1 111 ? -6.991 1.931 0.344 1.00 96.62 111 CYS A O 1
ATOM 940 N N . ILE A 1 112 ? -8.686 3.259 -0.350 1.00 96.19 112 ILE A N 1
ATOM 941 C CA . ILE A 1 112 ? -9.434 3.254 0.917 1.00 96.19 112 ILE A CA 1
ATOM 942 C C . ILE A 1 112 ? -10.898 2.860 0.708 1.00 96.19 112 ILE A C 1
ATOM 944 O O . ILE A 1 112 ? -11.425 2.993 -0.397 1.00 96.19 112 ILE A O 1
ATOM 948 N N . SER A 1 113 ? -11.561 2.369 1.755 1.00 95.50 113 SER A N 1
ATOM 949 C CA . SER A 1 113 ? -13.003 2.102 1.726 1.00 95.50 113 SER A CA 1
ATOM 950 C C . SER A 1 113 ? -13.800 3.366 1.393 1.00 95.50 113 SER A C 1
ATOM 952 O O . SER A 1 113 ? -13.564 4.425 1.968 1.00 95.50 113 SER A O 1
ATOM 954 N N . THR A 1 114 ? -14.762 3.251 0.476 1.00 86.25 114 THR A N 1
ATOM 955 C CA . THR A 1 114 ? -15.551 4.391 -0.038 1.00 86.25 114 THR A CA 1
ATOM 956 C C . THR A 1 114 ? -16.624 4.896 0.926 1.00 86.25 114 THR A C 1
ATOM 958 O O . THR A 1 114 ? -17.213 5.951 0.703 1.00 86.25 114 THR A O 1
ATOM 961 N N . SER A 1 115 ? -16.912 4.131 1.974 1.00 83.50 115 SER A N 1
ATOM 962 C CA . SER A 1 115 ? -17.887 4.450 3.011 1.00 83.50 115 SER A CA 1
ATOM 963 C C . SER A 1 115 ? -17.293 4.188 4.387 1.00 83.50 115 SER A C 1
ATOM 965 O O . SER A 1 115 ? -16.385 3.365 4.530 1.00 83.50 115 SER A O 1
ATOM 967 N N . ASP A 1 116 ? -17.847 4.854 5.396 1.00 83.44 116 ASP A N 1
ATOM 968 C CA . ASP A 1 116 ? -17.571 4.527 6.792 1.00 83.44 116 ASP A CA 1
ATOM 969 C C . ASP A 1 116 ? -17.989 3.070 7.056 1.00 83.44 116 ASP A C 1
ATOM 971 O O . ASP A 1 116 ? -19.076 2.641 6.657 1.00 83.44 116 ASP A O 1
ATOM 975 N N . LEU A 1 117 ? -17.096 2.282 7.661 1.00 94.50 117 LEU A N 1
ATOM 976 C CA . LEU A 1 117 ? -17.336 0.869 7.954 1.00 94.50 117 LEU A CA 1
ATOM 977 C C . LEU A 1 117 ? -17.615 0.707 9.444 1.00 94.50 117 LEU A C 1
ATOM 979 O O . LEU A 1 117 ? -16.722 0.402 10.240 1.00 94.50 117 LEU A O 1
ATOM 983 N N . ASP A 1 118 ? -18.871 0.928 9.807 1.00 95.94 118 ASP A N 1
ATOM 984 C CA . ASP A 1 118 ? -19.326 0.793 11.184 1.00 95.94 118 ASP A CA 1
ATOM 985 C C . ASP A 1 118 ? -19.573 -0.675 11.552 1.00 95.94 118 ASP A C 1
ATOM 987 O O . ASP A 1 118 ? -20.089 -1.480 10.772 1.00 95.94 118 ASP A O 1
ATOM 991 N N . ILE A 1 119 ? -19.201 -1.025 12.781 1.00 95.44 119 ILE A N 1
ATOM 992 C CA . ILE A 1 119 ? -19.383 -2.349 13.376 1.00 95.44 119 ILE A CA 1
ATOM 993 C C . ILE A 1 119 ? -20.789 -2.397 13.993 1.00 95.44 119 ILE A C 1
ATOM 995 O O . ILE A 1 119 ? -20.960 -2.350 15.211 1.00 95.44 119 ILE A O 1
ATOM 999 N N . ASP A 1 120 ? -21.810 -2.419 13.133 1.00 95.06 120 ASP A N 1
ATOM 1000 C CA . ASP A 1 120 ? -23.224 -2.256 13.510 1.00 95.06 120 ASP A CA 1
ATOM 1001 C C . ASP A 1 120 ? -24.119 -3.463 13.166 1.00 95.06 120 ASP A C 1
ATOM 1003 O O . ASP A 1 120 ? -25.336 -3.417 13.357 1.00 95.06 120 ASP A O 1
ATOM 1007 N N . GLY A 1 121 ? -23.530 -4.543 12.649 1.00 95.31 121 GLY A N 1
ATOM 1008 C CA . GLY A 1 121 ? -24.240 -5.748 12.228 1.00 95.31 121 GLY A CA 1
ATOM 1009 C C . GLY A 1 121 ? -24.821 -5.693 10.812 1.00 95.31 121 GLY A C 1
ATOM 1010 O O . GLY A 1 121 ? -25.443 -6.671 10.401 1.00 95.31 121 GLY A O 1
ATOM 1011 N N . LYS A 1 122 ? -24.639 -4.599 10.055 1.00 93.94 122 LYS A N 1
ATOM 1012 C CA . LYS A 1 122 ? -25.159 -4.476 8.679 1.00 93.94 122 LYS A CA 1
ATOM 1013 C C . LYS A 1 122 ? -24.121 -4.849 7.627 1.00 93.94 122 LYS A C 1
ATOM 1015 O O . LYS A 1 122 ? -24.351 -5.754 6.828 1.00 93.94 122 LYS A O 1
ATOM 1020 N N . VAL A 1 123 ? -22.989 -4.143 7.623 1.00 95.19 123 VAL A N 1
ATOM 1021 C CA . VAL A 1 123 ? -21.872 -4.372 6.682 1.00 95.19 123 VAL A CA 1
ATOM 1022 C C . VAL A 1 123 ? -20.773 -5.187 7.354 1.00 95.19 123 VAL A C 1
ATOM 1024 O O . VAL A 1 123 ? -20.233 -6.123 6.762 1.00 95.19 123 VAL A O 1
ATOM 1027 N N . LEU A 1 124 ? -20.487 -4.864 8.613 1.00 97.38 124 LEU A N 1
ATOM 1028 C CA . LEU A 1 124 ? -19.597 -5.614 9.483 1.00 97.38 124 LEU A CA 1
ATOM 1029 C C . LEU A 1 124 ? -20.409 -6.247 10.611 1.00 97.38 124 LEU A C 1
ATOM 1031 O O . LEU A 1 124 ? -21.295 -5.607 11.176 1.00 97.38 124 LEU A O 1
ATOM 1035 N N . SER A 1 125 ? -20.118 -7.503 10.945 1.00 97.69 125 SER A N 1
ATOM 1036 C CA . SER A 1 125 ? -20.751 -8.164 12.088 1.00 97.69 125 SER A CA 1
ATOM 1037 C C . SER A 1 125 ? -20.345 -7.502 13.402 1.00 97.69 125 SER A C 1
ATOM 1039 O O . SER A 1 125 ? -19.269 -6.914 13.504 1.00 97.69 125 SER A O 1
ATOM 1041 N N . PHE A 1 126 ? -21.141 -7.689 14.454 1.00 96.75 126 PHE A N 1
ATOM 1042 C CA . PHE A 1 126 ? -20.620 -7.478 15.803 1.00 96.75 126 PHE A CA 1
ATOM 1043 C C . PHE A 1 126 ? -19.438 -8.428 16.075 1.00 96.75 126 PHE A C 1
ATOM 1045 O O . PHE A 1 126 ? -19.384 -9.511 15.474 1.00 96.75 126 PHE A O 1
ATOM 1052 N N . PRO A 1 127 ? -18.491 -8.047 16.952 1.00 95.38 127 PRO A N 1
ATOM 1053 C CA . PRO A 1 127 ? -17.368 -8.907 17.286 1.00 95.38 127 PRO A CA 1
ATOM 1054 C C . PRO A 1 127 ? -17.836 -10.167 18.017 1.00 95.38 127 PRO A C 1
ATOM 1056 O O . PRO A 1 127 ? -18.483 -10.083 19.060 1.00 95.38 127 PRO A O 1
ATOM 1059 N N . GLU A 1 128 ? -17.445 -11.333 17.515 1.00 95.31 128 GLU A N 1
ATOM 1060 C CA . GLU A 1 128 ? -17.679 -12.626 18.157 1.00 95.31 128 GLU A CA 1
ATOM 1061 C C . GLU A 1 128 ? -16.320 -13.283 18.415 1.00 95.31 128 GLU A C 1
ATOM 1063 O O . GLU A 1 128 ? -15.545 -13.504 17.488 1.00 95.31 128 GLU A O 1
ATOM 1068 N N . ASN A 1 129 ? -15.979 -13.530 19.685 1.00 93.69 129 ASN A N 1
ATOM 1069 C CA . ASN A 1 129 ? -14.657 -14.033 20.094 1.00 93.69 129 ASN A CA 1
ATOM 1070 C C . ASN A 1 129 ? -13.473 -13.197 19.559 1.00 93.69 129 ASN A C 1
ATOM 1072 O O . ASN A 1 129 ? -12.397 -13.723 19.282 1.00 93.69 129 ASN A O 1
ATOM 1076 N N . GLY A 1 130 ? -13.671 -11.882 19.414 1.00 93.62 130 GLY A N 1
ATOM 1077 C CA . GLY A 1 130 ? -12.660 -10.965 18.881 1.00 93.62 130 GLY A CA 1
ATOM 1078 C C . GLY A 1 130 ? -12.524 -10.979 17.357 1.00 93.62 130 GLY A C 1
ATOM 1079 O O . GLY A 1 130 ? -11.573 -10.394 16.849 1.00 93.62 130 GLY A O 1
ATOM 1080 N N . ILE A 1 131 ? -13.452 -11.605 16.629 1.00 97.06 131 ILE A N 1
ATOM 1081 C CA . ILE A 1 131 ? -13.470 -11.655 15.162 1.00 97.06 131 ILE A CA 1
ATOM 1082 C C . ILE A 1 131 ? -14.655 -10.841 14.636 1.00 97.06 131 ILE A C 1
ATOM 1084 O O . ILE A 1 131 ? -15.778 -10.982 15.119 1.00 97.06 131 ILE A O 1
ATOM 1088 N N . ILE A 1 132 ? -14.406 -10.007 13.628 1.00 97.81 132 ILE A N 1
ATOM 1089 C CA . ILE A 1 132 ? -15.420 -9.268 12.869 1.00 97.81 132 ILE A CA 1
ATOM 1090 C C . ILE A 1 132 ? -15.477 -9.836 11.452 1.00 97.81 132 ILE A C 1
ATOM 1092 O O . ILE A 1 132 ? -14.448 -9.978 10.788 1.00 97.81 132 ILE A O 1
ATOM 1096 N N . LYS A 1 133 ? -16.684 -10.131 10.968 1.00 98.25 133 LYS A N 1
ATOM 1097 C CA . LYS A 1 133 ? -16.933 -10.651 9.619 1.00 98.25 133 LYS A CA 1
ATOM 1098 C C . LYS A 1 133 ? -17.419 -9.544 8.697 1.00 98.25 133 LYS A C 1
ATOM 1100 O O . LYS A 1 133 ? -18.260 -8.732 9.076 1.00 98.25 133 LYS A O 1
ATOM 1105 N N . VAL A 1 134 ? -16.929 -9.562 7.464 1.00 98.06 134 VAL A N 1
ATOM 1106 C CA . VAL A 1 134 ? -17.455 -8.755 6.363 1.00 98.06 134 VAL A CA 1
ATOM 1107 C C . VAL A 1 134 ? -18.713 -9.447 5.836 1.00 98.06 134 VAL A C 1
ATOM 1109 O O . VAL A 1 134 ? -18.626 -10.498 5.203 1.00 98.06 134 VAL A O 1
ATOM 1112 N N . LEU A 1 135 ? -19.885 -8.883 6.135 1.00 97.75 135 LEU A N 1
ATOM 1113 C CA . LEU A 1 135 ? -21.190 -9.456 5.778 1.00 97.75 135 LEU A CA 1
ATOM 1114 C C . LEU A 1 135 ? -21.569 -9.175 4.321 1.00 97.75 135 LEU A C 1
ATOM 1116 O O . LEU A 1 135 ? -22.315 -9.940 3.713 1.00 97.75 135 LEU A O 1
ATOM 1120 N N . GLN A 1 136 ? -21.045 -8.085 3.764 1.00 94.94 136 GLN A N 1
ATOM 1121 C CA . GLN A 1 136 ? -21.233 -7.684 2.373 1.00 94.94 136 GLN A CA 1
ATOM 1122 C C . GLN A 1 136 ? -19.887 -7.258 1.784 1.00 94.94 136 GLN A C 1
ATOM 1124 O O . GLN A 1 136 ? -19.126 -6.603 2.494 1.00 94.94 136 GLN A O 1
ATOM 1129 N N . PRO A 1 137 ? -19.569 -7.600 0.521 1.00 95.94 137 PRO A N 1
ATOM 1130 C CA . PRO A 1 137 ? -18.304 -7.205 -0.086 1.00 95.94 137 PRO A CA 1
ATOM 1131 C C . PRO A 1 137 ? -18.086 -5.688 -0.034 1.00 95.94 137 PRO A C 1
ATOM 1133 O O . PRO A 1 137 ? -18.949 -4.910 -0.438 1.00 95.94 137 PRO A O 1
ATOM 1136 N N . ILE A 1 138 ? -16.924 -5.270 0.467 1.00 97.31 138 ILE A N 1
ATOM 1137 C CA . ILE A 1 138 ? -16.585 -3.856 0.654 1.00 97.31 138 ILE A CA 1
ATOM 1138 C C . ILE A 1 138 ? -15.753 -3.374 -0.525 1.00 97.31 138 ILE A C 1
ATOM 1140 O O . ILE A 1 138 ? -14.740 -3.983 -0.872 1.00 97.31 138 ILE A O 1
ATOM 1144 N N . THR A 1 139 ? -16.157 -2.250 -1.109 1.00 96.88 139 THR A N 1
ATOM 1145 C CA . THR A 1 139 ? -15.397 -1.595 -2.174 1.00 96.88 139 THR A CA 1
ATOM 1146 C C . THR A 1 139 ? -14.346 -0.657 -1.586 1.00 96.88 139 THR A C 1
ATOM 1148 O O . THR A 1 139 ? -14.625 0.146 -0.695 1.00 96.88 139 THR A O 1
ATOM 1151 N N . VAL A 1 140 ? -13.120 -0.785 -2.089 1.00 97.19 140 VAL A N 1
ATOM 1152 C CA . VAL A 1 140 ? -11.955 0.016 -1.708 1.00 97.19 140 VAL A CA 1
ATOM 1153 C C . VAL A 1 140 ? -11.372 0.622 -2.986 1.00 97.19 140 VAL A C 1
ATOM 1155 O O . VAL A 1 140 ? -10.996 -0.113 -3.902 1.00 97.19 140 VAL A O 1
ATOM 1158 N N . GLU A 1 141 ? -11.299 1.948 -3.067 1.00 95.44 141 GLU A N 1
ATOM 1159 C CA . GLU A 1 141 ? -10.977 2.687 -4.298 1.00 95.44 141 GLU A CA 1
ATOM 1160 C C . GLU A 1 141 ? -9.733 3.559 -4.161 1.00 95.44 141 GLU A C 1
ATOM 1162 O O . GLU A 1 141 ? -9.377 3.983 -3.062 1.00 95.44 141 GLU A O 1
ATOM 1167 N N . ASP A 1 142 ? -9.072 3.813 -5.294 1.00 94.06 142 ASP A N 1
ATOM 1168 C CA . ASP A 1 142 ? -7.891 4.671 -5.413 1.00 94.06 142 ASP A CA 1
ATOM 1169 C C . ASP A 1 142 ? -8.086 6.026 -4.716 1.00 94.06 142 ASP A C 1
ATOM 1171 O O . ASP A 1 142 ? -9.036 6.756 -4.999 1.00 94.06 142 ASP A O 1
ATOM 1175 N N . PHE A 1 143 ? -7.177 6.359 -3.796 1.00 91.94 143 PHE A N 1
ATOM 1176 C CA . PHE A 1 143 ? -7.304 7.551 -2.952 1.00 91.94 143 PHE A CA 1
ATOM 1177 C C . PHE A 1 143 ? -6.046 8.425 -2.927 1.00 91.94 143 PHE A C 1
ATOM 1179 O O . PHE A 1 143 ? -6.088 9.633 -2.668 1.00 91.94 143 PHE A O 1
ATOM 1186 N N . GLY A 1 144 ? -4.892 7.829 -3.191 1.00 92.88 144 GLY A N 1
ATOM 1187 C CA . GLY A 1 144 ? -3.626 8.534 -3.169 1.00 92.88 144 GLY A CA 1
ATOM 1188 C C . GLY A 1 144 ? -2.476 7.636 -3.571 1.00 92.88 144 GLY A C 1
ATOM 1189 O O . GLY A 1 144 ? -2.663 6.489 -3.969 1.00 92.88 144 GLY A O 1
ATOM 1190 N N . ASP A 1 145 ? -1.268 8.167 -3.451 1.00 94.81 145 ASP A N 1
ATOM 1191 C CA . ASP A 1 145 ? -0.046 7.443 -3.776 1.00 94.81 145 ASP A CA 1
ATOM 1192 C C . ASP A 1 145 ? 0.883 7.306 -2.574 1.00 94.81 145 ASP A C 1
ATOM 1194 O O . ASP A 1 145 ? 0.729 7.972 -1.544 1.00 94.81 145 ASP A O 1
ATOM 1198 N N . PHE A 1 146 ? 1.815 6.362 -2.677 1.00 95.81 146 PHE A N 1
ATOM 1199 C CA . PHE A 1 146 ? 2.771 6.078 -1.622 1.00 95.81 146 PHE A CA 1
ATOM 1200 C C . PHE A 1 146 ? 4.164 5.773 -2.169 1.00 95.81 146 PHE A C 1
ATOM 1202 O O . PHE A 1 146 ? 4.336 5.302 -3.291 1.00 95.81 146 PHE A O 1
ATOM 1209 N N . GLU A 1 147 ? 5.161 5.998 -1.323 1.00 95.50 147 GLU A N 1
ATOM 1210 C CA . GLU A 1 147 ? 6.535 5.562 -1.526 1.00 95.50 147 GLU A CA 1
ATOM 1211 C C . GLU A 1 147 ? 6.957 4.709 -0.331 1.00 95.50 147 GLU A C 1
ATOM 1213 O O . GLU A 1 147 ? 6.718 5.074 0.824 1.00 95.50 147 GLU A O 1
ATOM 1218 N N . VAL A 1 148 ? 7.610 3.580 -0.609 1.00 95.50 148 VAL A N 1
ATOM 1219 C CA . VAL A 1 148 ? 8.182 2.707 0.416 1.00 95.50 148 VAL A CA 1
ATOM 1220 C C . VAL A 1 148 ? 9.669 2.480 0.155 1.00 95.50 148 VAL A C 1
ATOM 1222 O O . VAL A 1 148 ? 10.079 2.061 -0.929 1.00 95.50 148 VAL A O 1
ATOM 1225 N N . THR A 1 149 ? 10.486 2.745 1.172 1.00 94.12 149 THR A N 1
ATOM 1226 C CA . THR A 1 149 ? 11.933 2.501 1.152 1.00 94.12 149 THR A CA 1
ATOM 1227 C C . THR A 1 149 ? 12.327 1.783 2.435 1.00 94.12 149 THR A C 1
ATOM 1229 O O . THR A 1 149 ? 12.266 2.351 3.526 1.00 94.12 149 THR A O 1
ATOM 1232 N N . GLY A 1 150 ? 12.718 0.511 2.313 1.00 94.94 150 GLY A N 1
ATOM 1233 C CA . GLY A 1 150 ? 12.923 -0.354 3.474 1.00 94.94 150 GLY A CA 1
ATOM 1234 C C . GLY A 1 150 ? 11.631 -0.479 4.280 1.00 94.94 150 GLY A C 1
ATOM 1235 O O . GLY A 1 150 ? 10.594 -0.845 3.726 1.00 94.94 150 GLY A O 1
ATOM 1236 N N . ASN A 1 151 ? 11.697 -0.142 5.566 1.00 97.06 151 ASN A N 1
ATOM 1237 C CA . ASN A 1 151 ? 10.553 -0.121 6.473 1.00 97.06 151 ASN A CA 1
ATOM 1238 C C . ASN A 1 151 ? 9.905 1.267 6.613 1.00 97.06 151 ASN A C 1
ATOM 1240 O O . ASN A 1 151 ? 9.053 1.440 7.477 1.00 97.06 151 ASN A O 1
ATOM 1244 N N . ILE A 1 152 ? 10.314 2.266 5.832 1.00 97.19 152 ILE A N 1
ATOM 1245 C CA . ILE A 1 152 ? 9.737 3.613 5.877 1.00 97.19 152 ILE A CA 1
ATOM 1246 C C . ILE A 1 152 ? 8.691 3.723 4.779 1.00 97.19 152 ILE A C 1
ATOM 1248 O O . ILE A 1 152 ? 8.974 3.404 3.622 1.00 97.19 152 ILE A O 1
ATOM 1252 N N . ILE A 1 153 ? 7.513 4.229 5.135 1.00 97.25 153 ILE A N 1
ATOM 1253 C CA . ILE A 1 153 ? 6.444 4.533 4.189 1.00 97.25 153 ILE A CA 1
ATOM 1254 C C . ILE A 1 153 ? 6.049 6.000 4.279 1.00 97.25 153 ILE A C 1
ATOM 1256 O O . ILE A 1 153 ? 6.004 6.594 5.359 1.00 97.25 153 ILE A O 1
ATOM 1260 N N . LYS A 1 154 ? 5.765 6.583 3.119 1.00 96.31 154 LYS A N 1
ATOM 1261 C CA . LYS A 1 154 ? 5.188 7.914 2.979 1.00 96.31 154 LYS A CA 1
ATOM 1262 C C . LYS A 1 154 ? 3.962 7.801 2.095 1.00 96.31 154 LYS A C 1
ATOM 1264 O O . LYS A 1 154 ? 4.044 7.211 1.025 1.00 96.31 154 LYS A O 1
ATOM 1269 N N . THR A 1 155 ? 2.852 8.374 2.523 1.00 95.75 155 THR A N 1
ATOM 1270 C CA . THR A 1 155 ? 1.607 8.429 1.764 1.00 95.75 155 THR A CA 1
ATOM 1271 C C . THR A 1 155 ? 1.273 9.873 1.445 1.00 95.75 155 THR A C 1
ATOM 1273 O O . THR A 1 155 ? 1.652 10.798 2.170 1.00 95.75 155 THR A O 1
ATOM 1276 N N . ARG A 1 156 ? 0.581 10.069 0.330 1.00 93.94 156 ARG A N 1
ATOM 1277 C CA . ARG A 1 156 ? 0.082 11.357 -0.120 1.00 93.94 156 ARG A CA 1
ATOM 1278 C C . ARG A 1 156 ? -1.377 11.189 -0.511 1.00 93.94 156 ARG A C 1
ATOM 1280 O O . ARG A 1 156 ? -1.699 10.609 -1.546 1.00 93.94 156 ARG A O 1
ATOM 1287 N N . LYS A 1 157 ? -2.254 11.721 0.335 1.00 89.81 157 LYS A N 1
ATOM 1288 C CA . LYS A 1 157 ? -3.700 11.797 0.107 1.00 89.81 157 LYS A CA 1
ATOM 1289 C C . LYS A 1 157 ? -3.986 12.983 -0.809 1.00 89.81 157 LYS A C 1
ATOM 1291 O O . LYS A 1 157 ? -3.506 14.088 -0.545 1.00 89.81 157 LYS A O 1
ATOM 1296 N N . ARG A 1 158 ? -4.722 12.759 -1.900 1.00 83.38 158 ARG A N 1
ATOM 1297 C CA . ARG A 1 158 ? -5.130 13.825 -2.825 1.00 83.38 158 ARG A CA 1
ATOM 1298 C C . ARG A 1 158 ? -6.493 14.354 -2.402 1.00 83.38 158 ARG A C 1
ATOM 1300 O O . ARG A 1 158 ? -7.444 13.593 -2.293 1.00 83.38 158 ARG A O 1
ATOM 1307 N N . HIS A 1 159 ? -6.593 15.664 -2.237 1.00 79.81 159 HIS A N 1
ATOM 1308 C CA . HIS A 1 159 ? -7.860 16.343 -2.016 1.00 79.81 159 HIS A CA 1
ATOM 1309 C C . HIS A 1 159 ? -8.133 17.272 -3.186 1.00 79.81 159 HIS A C 1
ATOM 1311 O O . HIS A 1 159 ? -7.296 18.111 -3.516 1.00 79.81 159 HIS A O 1
ATOM 1317 N N . THR A 1 160 ? -9.306 17.129 -3.795 1.00 77.50 160 THR A N 1
ATOM 1318 C CA . THR A 1 160 ? -9.730 17.950 -4.927 1.00 77.50 160 THR A CA 1
ATOM 1319 C C . THR A 1 160 ? -11.132 18.480 -4.663 1.00 77.50 160 THR A C 1
ATOM 1321 O O . THR A 1 160 ? -12.044 17.726 -4.340 1.00 77.50 160 THR A O 1
ATOM 1324 N N . THR A 1 161 ? -11.303 19.787 -4.819 1.00 77.62 161 THR A N 1
ATOM 1325 C CA . THR A 1 161 ? -12.598 20.468 -4.918 1.00 77.62 161 THR A CA 1
ATOM 1326 C C . THR A 1 161 ? -12.669 21.178 -6.275 1.00 77.62 161 THR A C 1
ATOM 1328 O O . THR A 1 161 ? -11.637 21.311 -6.937 1.00 77.62 161 THR A O 1
ATOM 1331 N N . PRO A 1 162 ? -13.838 21.692 -6.704 1.00 82.12 162 PRO A N 1
ATOM 1332 C CA . PRO A 1 162 ? -13.933 22.467 -7.945 1.00 82.12 162 PRO A CA 1
ATOM 1333 C C . PRO A 1 162 ? -13.003 23.691 -8.008 1.00 82.12 162 PRO A C 1
ATOM 1335 O O . PRO A 1 162 ? -12.727 24.189 -9.094 1.00 82.12 162 PRO A O 1
ATOM 1338 N N . PHE A 1 163 ? -12.522 24.179 -6.860 1.00 85.06 163 PHE A N 1
ATOM 1339 C CA . PHE A 1 163 ? -11.747 25.418 -6.762 1.00 85.06 163 PHE A CA 1
ATOM 1340 C C . PHE A 1 163 ? -10.296 25.212 -6.326 1.00 85.06 163 PHE A C 1
ATOM 1342 O O . PHE A 1 163 ? -9.480 26.112 -6.513 1.00 85.06 163 PHE A O 1
ATOM 1349 N N . ASN A 1 164 ? -9.960 24.080 -5.700 1.00 79.44 164 ASN A N 1
ATOM 1350 C CA . ASN A 1 164 ? -8.629 23.878 -5.143 1.00 79.44 164 ASN A CA 1
ATOM 1351 C C . ASN A 1 164 ? -8.234 22.401 -5.095 1.00 79.44 164 ASN A C 1
ATOM 1353 O O . ASN A 1 164 ? -9.068 21.522 -4.882 1.00 79.44 164 ASN A O 1
ATOM 1357 N N . GLN A 1 165 ? -6.936 22.145 -5.212 1.00 80.25 165 GLN A N 1
ATOM 1358 C CA . GLN A 1 165 ? -6.346 20.832 -5.008 1.00 80.25 165 GLN A CA 1
ATOM 1359 C C . GLN A 1 165 ? -5.199 20.948 -4.011 1.00 80.25 165 GLN A C 1
ATOM 1361 O O . GLN A 1 165 ? -4.308 21.782 -4.159 1.00 80.25 165 GLN A O 1
ATOM 1366 N N . TRP A 1 166 ? -5.204 20.096 -2.994 1.00 82.88 166 TRP A N 1
ATOM 1367 C CA . TRP A 1 166 ? -4.112 20.011 -2.033 1.00 82.88 166 TRP A CA 1
ATOM 1368 C C . TRP A 1 166 ? -3.793 18.559 -1.698 1.00 82.88 166 TRP A C 1
ATOM 1370 O O . TRP A 1 166 ? -4.474 17.624 -2.122 1.00 82.88 166 TRP A O 1
ATOM 1380 N N . TYR A 1 167 ? -2.696 18.380 -0.970 1.00 87.12 167 TYR A N 1
ATOM 1381 C CA . TYR A 1 167 ? -2.139 17.074 -0.672 1.00 87.12 167 TYR A CA 1
ATOM 1382 C C . TYR A 1 167 ? -1.745 16.986 0.794 1.00 87.12 167 TYR A C 1
ATOM 1384 O O . TYR A 1 167 ? -0.966 17.817 1.272 1.00 87.12 167 TYR A O 1
ATOM 1392 N N . ASP A 1 168 ? -2.220 15.938 1.456 1.00 87.56 168 ASP A N 1
ATOM 1393 C CA . ASP A 1 168 ? -1.853 15.624 2.830 1.00 87.56 168 ASP A CA 1
ATOM 1394 C C . ASP A 1 168 ? -0.821 14.502 2.830 1.00 87.56 168 ASP A C 1
ATOM 1396 O O . ASP A 1 168 ? -1.078 13.405 2.330 1.00 87.56 168 ASP A O 1
ATOM 1400 N N . TYR A 1 169 ? 0.360 14.784 3.385 1.00 93.06 169 TYR A N 1
ATOM 1401 C CA . TYR A 1 169 ? 1.447 13.816 3.459 1.00 93.06 169 TYR A CA 1
ATOM 1402 C C . TYR A 1 169 ? 1.547 13.268 4.868 1.00 93.06 169 TYR A C 1
ATOM 1404 O O . TYR A 1 169 ? 1.621 14.037 5.835 1.00 93.06 169 TYR A O 1
ATOM 1412 N N . VAL A 1 170 ? 1.599 11.946 4.971 1.00 94.94 170 VAL A N 1
ATOM 1413 C CA . VAL A 1 170 ? 1.818 11.245 6.232 1.00 94.94 170 VAL A CA 1
ATOM 1414 C C . VAL A 1 170 ? 2.973 10.274 6.056 1.00 94.94 170 VAL A C 1
ATOM 1416 O O . VAL A 1 170 ? 3.111 9.645 5.011 1.00 94.94 170 VAL A O 1
ATOM 1419 N N . SER A 1 171 ? 3.829 10.157 7.061 1.00 96.50 171 SER A N 1
ATOM 1420 C CA . SER A 1 171 ? 4.929 9.200 7.057 1.00 96.50 171 SER A CA 1
ATOM 1421 C C . SER A 1 171 ? 5.003 8.411 8.347 1.00 96.50 171 SER A C 1
ATOM 1423 O O . SER A 1 171 ? 4.589 8.866 9.417 1.00 96.50 171 SER A O 1
ATOM 1425 N N . GLY A 1 172 ? 5.537 7.205 8.216 1.00 97.00 172 GLY A N 1
ATOM 1426 C CA . GLY A 1 172 ? 5.586 6.238 9.289 1.00 97.00 172 GLY A CA 1
ATOM 1427 C C . GLY A 1 172 ? 6.627 5.159 9.060 1.00 97.00 172 GLY A C 1
ATOM 1428 O O . GLY A 1 172 ? 7.373 5.166 8.076 1.00 97.00 172 GLY A O 1
ATOM 1429 N N . THR A 1 173 ? 6.655 4.214 9.991 1.00 98.06 173 THR A N 1
ATOM 1430 C CA . THR A 1 173 ? 7.492 3.018 9.894 1.00 98.06 173 THR A CA 1
ATOM 1431 C C . THR A 1 173 ? 6.640 1.761 9.940 1.00 98.06 173 THR A C 1
ATOM 1433 O O . THR A 1 173 ? 5.582 1.736 10.561 1.00 98.06 173 THR A O 1
ATOM 1436 N N . ILE A 1 174 ? 7.104 0.714 9.270 1.00 98.25 174 ILE A N 1
ATOM 1437 C CA . ILE A 1 174 ? 6.435 -0.576 9.180 1.00 98.25 174 ILE A CA 1
ATOM 1438 C C . ILE A 1 174 ? 7.183 -1.565 10.071 1.00 98.25 174 ILE A C 1
ATOM 1440 O O . ILE A 1 174 ? 8.398 -1.746 9.942 1.00 98.25 174 ILE A O 1
ATOM 1444 N N . LYS A 1 175 ? 6.468 -2.217 10.984 1.00 96.81 175 LYS A N 1
ATOM 1445 C CA . LYS A 1 175 ? 7.015 -3.240 11.877 1.00 96.81 175 LYS A CA 1
ATOM 1446 C C . LYS A 1 175 ? 5.929 -4.251 12.219 1.00 96.81 175 LYS A C 1
ATOM 1448 O O . LYS A 1 175 ? 4.824 -3.853 12.561 1.00 96.81 175 LYS A O 1
ATOM 1453 N N . ASN A 1 176 ? 6.264 -5.542 12.182 1.00 94.38 176 ASN A N 1
ATOM 1454 C CA . ASN A 1 176 ? 5.359 -6.637 12.560 1.00 94.38 176 ASN A CA 1
ATOM 1455 C C . ASN A 1 176 ? 3.993 -6.531 11.860 1.00 94.38 176 ASN A C 1
ATOM 1457 O O . ASN A 1 176 ? 2.953 -6.493 12.511 1.00 94.38 176 ASN A O 1
ATOM 1461 N N . ASP A 1 177 ? 4.025 -6.383 10.533 1.00 93.94 177 ASP A N 1
ATOM 1462 C CA . ASP A 1 177 ? 2.848 -6.216 9.673 1.00 93.94 177 ASP A CA 1
ATOM 1463 C C . ASP A 1 177 ? 1.917 -5.038 10.050 1.00 93.94 177 ASP A C 1
ATOM 1465 O O . ASP A 1 177 ? 0.778 -4.956 9.597 1.00 93.94 177 ASP A O 1
ATOM 1469 N N . THR A 1 178 ? 2.417 -4.087 10.840 1.00 97.25 178 THR A N 1
ATOM 1470 C CA . THR A 1 178 ? 1.718 -2.862 11.236 1.00 97.25 178 THR A CA 1
ATOM 1471 C C . THR A 1 178 ? 2.467 -1.645 10.715 1.00 97.25 178 THR A C 1
ATOM 1473 O O . THR A 1 178 ? 3.696 -1.576 10.789 1.00 97.25 178 THR A O 1
ATOM 1476 N N . ILE A 1 179 ? 1.729 -0.669 10.202 1.00 98.19 179 ILE A N 1
ATOM 1477 C CA . ILE A 1 179 ? 2.248 0.634 9.805 1.00 98.19 179 ILE A CA 1
ATOM 1478 C C . ILE A 1 179 ? 1.944 1.622 10.924 1.00 98.19 179 ILE A C 1
ATOM 1480 O O . ILE A 1 179 ? 0.787 1.799 11.284 1.00 98.19 179 ILE A O 1
ATOM 1484 N N . TYR A 1 180 ? 2.972 2.270 11.461 1.00 97.88 180 TYR A N 1
ATOM 1485 C CA . TYR A 1 180 ? 2.869 3.280 12.512 1.00 97.88 180 TYR A CA 1
ATOM 1486 C C . TYR A 1 180 ? 3.149 4.655 11.917 1.00 97.88 180 TYR A C 1
ATOM 1488 O O . TYR A 1 180 ? 4.307 4.995 11.651 1.00 97.88 180 TYR A O 1
ATOM 1496 N N . PHE A 1 181 ? 2.101 5.444 11.700 1.00 97.44 181 PHE A N 1
ATOM 1497 C CA . PHE A 1 181 ? 2.216 6.808 11.203 1.00 97.44 181 PHE A CA 1
ATOM 1498 C C . PHE A 1 181 ? 2.471 7.774 12.349 1.00 97.44 181 PHE A C 1
ATOM 1500 O O . PHE A 1 181 ? 1.680 7.870 13.285 1.00 97.44 181 PHE A O 1
ATOM 1507 N N . THR A 1 182 ? 3.565 8.524 12.240 1.00 96.12 182 THR A N 1
ATOM 1508 C CA . THR A 1 182 ? 4.066 9.386 13.320 1.00 96.12 182 THR A CA 1
ATOM 1509 C C . THR A 1 182 ? 4.160 10.855 12.922 1.00 96.12 182 THR A C 1
ATOM 1511 O O . THR A 1 182 ? 4.152 11.746 13.775 1.00 96.12 182 THR A O 1
ATOM 1514 N N . GLU A 1 183 ? 4.216 11.142 11.620 1.00 94.44 183 GLU A N 1
ATOM 1515 C CA . GLU A 1 183 ? 4.449 12.489 11.111 1.00 94.44 183 GLU A CA 1
ATOM 1516 C C . GLU A 1 183 ? 3.479 12.867 9.994 1.00 94.44 183 GLU A C 1
ATOM 1518 O O . GLU A 1 183 ? 3.236 12.098 9.070 1.00 94.44 183 GLU A O 1
ATOM 1523 N N . LYS A 1 184 ? 2.967 14.099 10.055 1.00 93.25 184 LYS A N 1
ATOM 1524 C CA . LYS A 1 184 ? 2.253 14.777 8.969 1.00 93.25 184 LYS A CA 1
ATOM 1525 C C . LYS A 1 184 ? 3.067 15.972 8.497 1.00 93.25 184 LYS A C 1
ATOM 1527 O O . LYS A 1 184 ? 3.558 16.750 9.321 1.00 93.25 184 LYS A O 1
ATOM 1532 N N . PHE A 1 185 ? 3.193 16.165 7.191 1.00 89.31 185 PHE A N 1
ATOM 1533 C CA . PHE A 1 185 ? 3.942 17.292 6.633 1.00 89.31 185 PHE A CA 1
ATOM 1534 C C . PHE A 1 185 ? 3.319 17.822 5.339 1.00 89.31 185 PHE A C 1
ATOM 1536 O O . PHE A 1 185 ? 2.440 17.206 4.746 1.00 89.31 185 PHE A O 1
ATOM 1543 N N . ILE A 1 186 ? 3.778 18.997 4.901 1.00 85.00 186 ILE A N 1
ATOM 1544 C CA . ILE A 1 186 ? 3.430 19.551 3.589 1.00 85.00 186 ILE A CA 1
ATOM 1545 C C . ILE A 1 186 ? 4.564 19.205 2.624 1.00 85.00 186 ILE A C 1
ATOM 1547 O O . ILE A 1 186 ? 5.689 19.690 2.784 1.00 85.00 186 ILE A O 1
ATOM 1551 N N . GLY A 1 187 ? 4.279 18.348 1.648 1.00 83.81 187 GLY A N 1
ATOM 1552 C CA . GLY A 1 187 ? 5.216 17.924 0.611 1.00 83.81 187 GLY A CA 1
ATOM 1553 C C . GLY A 1 187 ? 5.122 18.744 -0.677 1.00 83.81 187 GLY A C 1
ATOM 1554 O O . GLY A 1 187 ? 4.225 19.575 -0.855 1.00 83.81 187 GLY A O 1
ATOM 1555 N N . LYS A 1 188 ? 6.086 18.543 -1.577 1.00 84.38 188 LYS A N 1
ATOM 1556 C CA . LYS A 1 188 ? 6.083 19.100 -2.937 1.00 84.38 188 LYS A CA 1
ATOM 1557 C C . LYS A 1 188 ? 5.092 18.322 -3.811 1.00 84.38 188 LYS A C 1
ATOM 1559 O O . LYS A 1 188 ? 5.018 17.110 -3.725 1.00 84.38 188 LYS A O 1
ATOM 1564 N N . GLU A 1 189 ? 4.387 18.992 -4.721 1.00 75.06 189 GLU A N 1
ATOM 1565 C CA . GLU A 1 189 ? 3.272 18.406 -5.498 1.00 75.06 189 GLU A CA 1
ATOM 1566 C C . GLU A 1 189 ? 3.586 17.126 -6.286 1.00 75.06 189 GLU A C 1
ATOM 1568 O O . GLU A 1 189 ? 2.667 16.396 -6.644 1.00 75.06 189 GLU A O 1
ATOM 1573 N N . LYS A 1 190 ? 4.855 16.827 -6.575 1.00 78.81 190 LYS A N 1
ATOM 1574 C CA . LYS A 1 190 ? 5.262 15.670 -7.392 1.00 78.81 190 LYS A CA 1
ATOM 1575 C C . LYS A 1 190 ? 6.202 14.700 -6.679 1.00 78.81 190 LYS A C 1
ATOM 1577 O O . LYS A 1 190 ? 6.576 13.700 -7.276 1.00 78.81 190 LYS A O 1
ATOM 1582 N N . THR A 1 191 ? 6.605 14.992 -5.444 1.00 84.50 191 THR A N 1
ATOM 1583 C CA . THR A 1 191 ? 7.579 14.172 -4.717 1.00 84.50 191 THR A CA 1
ATOM 1584 C C . THR A 1 191 ? 7.183 14.033 -3.253 1.00 84.50 191 THR A C 1
ATOM 1586 O O . THR A 1 191 ? 6.563 14.922 -2.673 1.00 84.50 191 THR A O 1
ATOM 1589 N N . PHE A 1 192 ? 7.610 12.951 -2.604 1.00 88.19 192 PHE A N 1
ATOM 1590 C CA . PHE A 1 192 ? 7.450 12.768 -1.156 1.00 88.19 192 PHE A CA 1
ATOM 1591 C C . PHE A 1 192 ? 8.489 13.557 -0.337 1.00 88.19 192 PHE A C 1
ATOM 1593 O O . PHE A 1 192 ? 8.855 13.187 0.786 1.00 88.19 192 PHE A O 1
ATOM 1600 N N . GLU A 1 193 ? 8.994 14.651 -0.910 1.00 87.69 193 GLU A N 1
ATOM 1601 C CA . GLU A 1 193 ? 9.898 15.578 -0.251 1.00 87.69 193 GLU A CA 1
ATOM 1602 C C . GLU A 1 193 ? 9.101 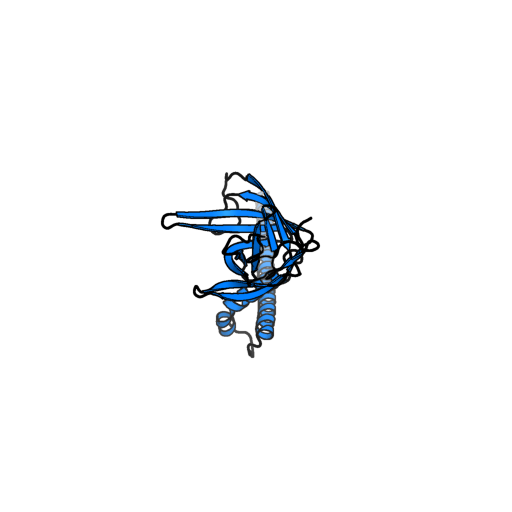16.675 0.439 1.00 87.69 193 GLU A C 1
ATOM 1604 O O . GLU A 1 193 ? 8.220 17.308 -0.145 1.00 87.69 193 GLU A O 1
ATOM 1609 N N . LYS A 1 194 ? 9.466 16.951 1.684 1.00 86.88 194 LYS A N 1
ATOM 1610 C CA . LYS A 1 194 ? 8.913 18.054 2.459 1.00 86.88 194 LYS A CA 1
ATOM 1611 C C . LYS A 1 194 ? 9.261 19.405 1.813 1.00 86.88 194 LYS A C 1
ATOM 1613 O O . LYS A 1 194 ? 10.398 19.622 1.392 1.00 86.88 194 LYS A O 1
ATOM 1618 N N . LYS A 1 195 ? 8.304 20.340 1.763 1.00 87.44 195 LYS A N 1
ATOM 1619 C CA . LYS A 1 195 ? 8.573 21.729 1.352 1.00 87.44 195 LYS A CA 1
ATOM 1620 C C . LYS A 1 195 ? 9.523 22.398 2.349 1.00 87.44 195 LYS A C 1
ATOM 1622 O O . LYS A 1 195 ? 9.390 22.225 3.563 1.00 87.44 195 LYS A O 1
ATOM 1627 N N . THR A 1 196 ? 10.456 23.199 1.842 1.00 85.88 196 THR A N 1
ATOM 1628 C CA . THR A 1 196 ? 11.363 23.995 2.678 1.00 85.88 196 THR A CA 1
ATOM 1629 C C . THR A 1 196 ? 10.547 24.869 3.635 1.00 85.88 196 THR A C 1
ATOM 1631 O O . THR A 1 196 ? 9.552 25.464 3.228 1.00 85.88 196 THR A O 1
ATOM 1634 N N . PHE A 1 197 ? 10.935 24.903 4.913 1.00 84.44 197 PHE A N 1
ATOM 1635 C CA . PHE A 1 197 ? 10.247 25.621 6.002 1.00 84.44 197 PHE A CA 1
ATOM 1636 C C . PHE A 1 197 ? 8.832 25.136 6.366 1.00 84.44 197 PHE A C 1
ATOM 1638 O O . PHE A 1 197 ? 8.211 25.702 7.267 1.00 84.44 197 PHE A O 1
ATOM 1645 N N . ALA A 1 198 ? 8.315 24.064 5.753 1.00 84.44 198 ALA A N 1
ATOM 1646 C CA . ALA A 1 198 ? 7.063 23.472 6.213 1.00 84.44 198 ALA A CA 1
ATOM 1647 C C . ALA A 1 198 ? 7.216 22.927 7.643 1.00 84.44 198 ALA A C 1
ATOM 1649 O O . ALA A 1 198 ? 8.235 22.330 8.005 1.00 84.44 198 ALA A O 1
ATOM 1650 N N . LYS A 1 199 ? 6.183 23.087 8.471 1.00 84.31 199 LYS A N 1
ATOM 1651 C CA . LYS A 1 199 ? 6.144 22.453 9.795 1.00 84.31 199 LYS A CA 1
ATOM 1652 C C . LYS A 1 199 ? 5.816 20.966 9.643 1.00 84.31 199 LYS A C 1
ATOM 1654 O O . LYS A 1 199 ? 4.983 20.598 8.817 1.00 84.31 199 LYS A O 1
ATOM 1659 N N . THR A 1 200 ? 6.469 20.127 10.444 1.00 89.19 200 THR A N 1
ATOM 1660 C CA . THR A 1 200 ? 6.029 18.741 10.664 1.00 89.19 200 THR A CA 1
ATOM 1661 C C . THR A 1 200 ? 5.108 18.744 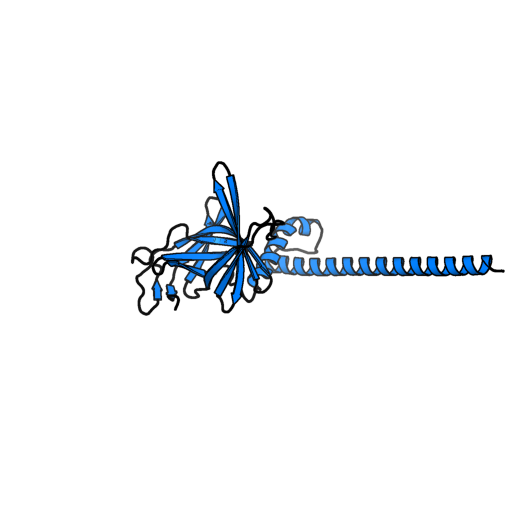11.876 1.00 89.19 200 THR A C 1
ATOM 1663 O O . THR A 1 200 ? 5.414 19.388 12.879 1.00 89.19 200 THR A O 1
ATOM 1666 N N . LYS A 1 201 ? 3.976 18.053 11.783 1.00 91.00 201 LYS A N 1
ATOM 1667 C CA . LYS A 1 201 ? 3.059 17.822 12.900 1.00 91.00 201 LYS A CA 1
ATOM 1668 C C . LYS A 1 201 ? 3.178 16.367 13.331 1.00 91.00 201 LYS A C 1
ATOM 1670 O O . LYS A 1 201 ? 3.287 15.490 12.479 1.00 91.00 201 LYS A O 1
ATOM 1675 N N . LYS A 1 202 ? 3.130 16.113 14.638 1.00 92.31 202 LYS A N 1
ATOM 1676 C CA . LYS A 1 202 ? 3.008 14.746 15.150 1.00 92.31 202 LYS A CA 1
ATOM 1677 C C . LYS A 1 202 ? 1.618 14.204 14.824 1.00 92.31 202 LYS A C 1
ATOM 1679 O O . LYS A 1 202 ? 0.635 14.942 14.872 1.00 92.31 202 LYS A O 1
ATOM 1684 N N . THR A 1 203 ? 1.556 12.928 14.495 1.00 93.00 203 THR A N 1
ATOM 1685 C CA . THR A 1 203 ? 0.329 12.138 14.431 1.00 93.00 203 THR A CA 1
ATOM 1686 C C . THR A 1 203 ? 0.610 10.802 15.103 1.00 93.00 203 THR A C 1
ATOM 1688 O O . THR A 1 203 ? 1.771 10.462 15.298 1.00 93.00 203 THR A O 1
ATOM 1691 N N . ASP A 1 204 ? -0.429 10.076 15.488 1.00 93.38 204 ASP A N 1
ATOM 1692 C CA . ASP A 1 204 ? -0.267 8.746 16.064 1.00 93.38 204 ASP A CA 1
ATOM 1693 C C . ASP A 1 204 ? -1.471 7.906 15.663 1.00 93.38 204 ASP A C 1
ATOM 1695 O O . ASP A 1 204 ? -2.537 7.973 16.272 1.00 93.38 204 ASP A O 1
ATOM 1699 N N . PHE A 1 205 ? -1.342 7.223 14.533 1.00 94.25 205 PHE A N 1
ATOM 1700 C CA . PHE A 1 205 ? -2.309 6.217 14.130 1.00 94.25 205 PHE A CA 1
ATOM 1701 C C . PHE A 1 205 ? -1.592 5.065 13.452 1.00 94.25 205 PHE A C 1
ATOM 1703 O O . PHE A 1 205 ? -0.476 5.205 12.942 1.00 94.25 205 PHE A O 1
ATOM 1710 N N . LYS A 1 206 ? -2.258 3.918 13.453 1.00 96.62 206 LYS A N 1
ATOM 1711 C CA . LYS A 1 206 ? -1.729 2.691 12.886 1.00 96.62 206 LYS A CA 1
ATOM 1712 C C . LYS A 1 206 ? -2.707 2.047 11.925 1.00 96.62 206 LYS A C 1
ATOM 1714 O O . LYS A 1 206 ? -3.920 2.237 12.024 1.00 96.62 206 LYS A O 1
ATOM 1719 N N . GLU A 1 207 ? -2.125 1.289 11.014 1.00 97.50 207 GLU A N 1
ATOM 1720 C CA . GLU A 1 207 ? -2.810 0.439 10.054 1.00 97.50 207 GLU A CA 1
ATOM 1721 C C . GLU A 1 207 ? -2.250 -0.974 10.218 1.00 97.50 207 GLU A C 1
ATOM 1723 O O . GLU A 1 207 ? -1.040 -1.182 10.098 1.00 97.50 207 GLU A O 1
ATOM 1728 N N . VAL A 1 208 ? -3.107 -1.944 10.519 1.00 97.75 208 VAL A N 1
ATOM 1729 C CA . VAL A 1 208 ? -2.690 -3.316 10.844 1.00 97.75 208 VAL A CA 1
ATOM 1730 C C . VAL A 1 208 ? -3.103 -4.255 9.728 1.00 97.75 208 VAL A C 1
ATOM 1732 O O . VAL A 1 208 ? -4.278 -4.309 9.372 1.00 97.75 208 VAL A O 1
ATOM 1735 N N . TYR A 1 209 ? -2.157 -5.015 9.181 1.00 97.81 209 TYR A N 1
ATOM 1736 C CA . TYR A 1 209 ? -2.460 -6.056 8.203 1.00 97.81 209 TYR A CA 1
ATOM 1737 C C . TYR A 1 209 ? -3.368 -7.129 8.811 1.00 97.81 209 TYR A C 1
ATOM 1739 O O . TYR A 1 209 ? -3.086 -7.665 9.883 1.00 97.81 209 TYR A O 1
ATOM 1747 N N . GLN A 1 210 ? -4.426 -7.489 8.088 1.00 97.62 210 GLN A N 1
ATOM 1748 C CA . GLN A 1 210 ? -5.374 -8.516 8.505 1.00 97.62 210 GLN A CA 1
ATOM 1749 C C . GLN A 1 210 ? -5.354 -9.695 7.520 1.00 97.62 210 GLN A C 1
ATOM 1751 O O . GLN A 1 210 ? -5.920 -9.598 6.428 1.00 97.62 210 GLN A O 1
ATOM 1756 N N . PRO A 1 211 ? -4.731 -10.835 7.877 1.00 96.62 211 PRO A N 1
ATOM 1757 C CA . PRO A 1 211 ? -4.570 -11.969 6.963 1.00 96.62 211 PRO A CA 1
ATOM 1758 C C . PRO A 1 211 ? -5.877 -12.700 6.626 1.00 96.62 211 PRO A C 1
ATOM 1760 O O . PRO A 1 211 ? -5.932 -13.399 5.615 1.00 96.62 211 PRO A O 1
ATOM 1763 N N . GLY A 1 212 ? -6.918 -12.556 7.453 1.00 97.75 212 GLY A N 1
ATOM 1764 C CA . GLY A 1 212 ? -8.239 -13.145 7.205 1.00 97.75 212 GLY A CA 1
ATOM 1765 C C . GLY A 1 212 ? -9.055 -12.417 6.128 1.00 97.75 212 GLY A C 1
ATOM 1766 O O . GLY A 1 212 ? -10.025 -12.979 5.609 1.00 97.75 212 GLY A O 1
ATOM 1767 N N . LEU A 1 213 ? -8.646 -11.201 5.742 1.00 98.44 213 LEU A N 1
ATOM 1768 C CA . LEU A 1 213 ? -9.284 -10.436 4.676 1.00 98.44 213 LEU A CA 1
ATOM 1769 C C . LEU A 1 213 ? -8.720 -10.826 3.309 1.00 98.44 213 LEU A C 1
ATOM 1771 O O . LEU A 1 213 ? -7.509 -10.920 3.089 1.00 98.44 213 LEU A O 1
ATOM 1775 N N . LYS A 1 214 ? -9.626 -11.030 2.357 1.00 98.25 214 LYS A N 1
ATOM 1776 C CA . LYS A 1 214 ? -9.328 -11.407 0.975 1.00 98.25 214 LYS A CA 1
ATOM 1777 C C . LYS A 1 214 ? -9.639 -10.244 0.052 1.00 98.25 214 LYS A C 1
ATOM 1779 O O . LYS A 1 214 ? -10.618 -9.534 0.259 1.00 98.25 214 LYS A O 1
ATOM 1784 N N . THR A 1 215 ? -8.824 -10.089 -0.985 1.00 98.06 215 THR A N 1
ATOM 1785 C CA . THR A 1 215 ? -8.951 -9.011 -1.965 1.00 98.06 215 THR A CA 1
ATOM 1786 C C . THR A 1 215 ? -9.168 -9.574 -3.361 1.00 98.06 215 THR A C 1
ATOM 1788 O O . THR A 1 215 ? -8.501 -10.522 -3.783 1.00 98.06 215 THR A O 1
ATOM 1791 N N . ARG A 1 216 ? -10.071 -8.946 -4.112 1.00 97.88 216 ARG A N 1
ATOM 1792 C CA . ARG A 1 216 ? -10.186 -9.111 -5.560 1.00 97.88 216 ARG A CA 1
ATOM 1793 C C . ARG A 1 216 ? -9.933 -7.764 -6.219 1.00 97.88 216 ARG A C 1
ATOM 1795 O O . ARG A 1 216 ? -10.740 -6.852 -6.092 1.00 97.88 216 ARG A O 1
ATOM 1802 N N . LYS A 1 217 ? -8.807 -7.645 -6.918 1.00 97.06 217 LYS A N 1
ATOM 1803 C CA . LYS A 1 217 ? -8.432 -6.435 -7.658 1.00 97.06 217 LYS A CA 1
ATOM 1804 C C . LYS A 1 217 ? -9.232 -6.324 -8.954 1.00 97.06 217 LYS A C 1
ATOM 1806 O O . LYS A 1 217 ? -9.373 -7.315 -9.671 1.00 97.06 217 LYS A O 1
ATOM 1811 N N . TYR A 1 218 ? -9.689 -5.123 -9.281 1.00 95.88 218 TYR A N 1
ATOM 1812 C CA . TYR A 1 218 ? -10.327 -4.798 -10.553 1.00 95.88 218 TYR A CA 1
ATOM 1813 C C . TYR A 1 218 ? -10.031 -3.347 -10.962 1.00 95.88 218 TYR A C 1
ATOM 1815 O O . TYR A 1 218 ? -9.369 -2.599 -10.241 1.00 95.88 218 TYR A O 1
ATOM 1823 N N . THR A 1 219 ? -10.476 -2.970 -12.158 1.00 94.06 219 THR A N 1
ATOM 1824 C CA . THR A 1 219 ? -10.435 -1.589 -12.646 1.00 94.06 219 THR A CA 1
ATOM 1825 C C . THR A 1 219 ? -11.861 -1.070 -12.717 1.00 94.06 219 THR A C 1
ATOM 1827 O O . THR A 1 219 ? -12.710 -1.719 -13.329 1.00 94.06 219 THR A O 1
ATOM 1830 N N . ASN A 1 220 ? -12.139 0.054 -12.060 1.00 90.75 220 ASN A N 1
ATOM 1831 C CA . ASN A 1 220 ? -13.478 0.636 -12.046 1.00 90.75 220 ASN A CA 1
ATOM 1832 C C . ASN A 1 220 ? -13.794 1.371 -13.364 1.00 90.75 220 ASN A C 1
ATOM 1834 O O . ASN A 1 220 ? -12.946 1.494 -14.251 1.00 90.75 220 ASN A O 1
ATOM 1838 N N . GLY A 1 221 ? -15.019 1.889 -13.495 1.00 87.06 221 GLY A N 1
ATOM 1839 C CA . GLY A 1 221 ? -15.466 2.597 -14.703 1.00 87.06 221 GLY A CA 1
ATOM 1840 C C . GLY A 1 221 ? -14.649 3.849 -15.058 1.00 87.06 221 GLY A C 1
ATOM 1841 O O . GLY A 1 221 ? -14.673 4.278 -16.206 1.00 87.06 221 GLY A O 1
ATOM 1842 N N . ALA A 1 222 ? -13.890 4.405 -14.107 1.00 87.75 222 ALA A N 1
ATOM 1843 C CA . ALA A 1 222 ? -12.992 5.541 -14.316 1.00 87.75 222 ALA A CA 1
ATOM 1844 C C . ALA A 1 222 ? -11.559 5.125 -14.709 1.00 87.75 222 ALA A C 1
ATOM 1846 O O . ALA A 1 222 ? -10.679 5.976 -14.828 1.00 87.75 222 ALA A O 1
ATOM 1847 N N . GLY A 1 223 ? -11.293 3.826 -14.890 1.00 89.69 223 GLY A N 1
ATOM 1848 C CA . GLY A 1 223 ? -9.954 3.322 -15.198 1.00 89.69 223 GLY A CA 1
ATOM 1849 C C . GLY A 1 223 ? -9.011 3.272 -13.988 1.00 89.69 223 GLY A C 1
ATOM 1850 O O . GLY A 1 223 ? -7.817 3.017 -14.156 1.00 89.69 223 GLY A O 1
ATOM 1851 N N . LEU A 1 224 ? -9.523 3.495 -12.774 1.00 90.56 224 LEU A N 1
ATOM 1852 C CA . LEU A 1 224 ? -8.743 3.481 -11.537 1.00 90.56 224 LEU A CA 1
ATOM 1853 C C . LEU A 1 224 ? -8.696 2.075 -10.936 1.00 90.56 224 LEU A C 1
ATOM 1855 O O . LEU A 1 224 ? -9.574 1.244 -11.177 1.00 90.56 224 LEU A O 1
ATOM 1859 N N . ILE A 1 225 ? -7.647 1.792 -10.161 1.00 94.19 225 ILE A N 1
ATOM 1860 C CA . ILE A 1 225 ? -7.549 0.525 -9.434 1.00 94.19 225 ILE A CA 1
ATOM 1861 C C . ILE A 1 225 ? -8.557 0.538 -8.293 1.00 94.19 225 ILE A C 1
ATOM 1863 O O . ILE A 1 225 ? -8.689 1.518 -7.561 1.00 94.19 225 ILE A O 1
ATOM 1867 N N . SER A 1 226 ? -9.243 -0.580 -8.126 1.00 96.12 226 SER A N 1
ATOM 1868 C CA . SER A 1 226 ? -10.155 -0.794 -7.016 1.00 96.12 226 SER A CA 1
ATOM 1869 C C . SER A 1 226 ? -10.079 -2.244 -6.557 1.00 96.12 226 SER A C 1
ATOM 1871 O O . SER A 1 226 ? -9.537 -3.119 -7.246 1.00 96.12 226 SER A O 1
ATOM 1873 N N . TYR A 1 227 ? -10.596 -2.496 -5.364 1.00 98.00 227 TYR A N 1
ATOM 1874 C CA . TYR A 1 227 ? -10.624 -3.813 -4.757 1.00 98.00 227 TYR A CA 1
ATOM 1875 C C . TYR A 1 227 ? -11.990 -4.081 -4.154 1.00 98.00 227 TYR A C 1
ATOM 1877 O O . TYR A 1 227 ? -12.644 -3.189 -3.621 1.00 98.00 227 TYR A O 1
ATOM 1885 N N . GLU A 1 228 ? -12.388 -5.340 -4.219 1.00 97.75 228 GLU A N 1
ATOM 1886 C CA . GLU A 1 228 ? -13.472 -5.885 -3.421 1.00 97.75 228 GLU A CA 1
ATOM 1887 C C . GLU A 1 228 ? -12.854 -6.674 -2.265 1.00 97.75 228 GLU A C 1
ATOM 1889 O O . GLU A 1 228 ? -11.960 -7.504 -2.480 1.00 97.75 228 GLU A O 1
ATOM 1894 N N . VAL A 1 229 ? -13.301 -6.390 -1.044 1.00 98.38 229 VAL A N 1
ATOM 1895 C CA . VAL A 1 229 ? -12.812 -7.013 0.186 1.00 98.38 229 VAL A CA 1
ATOM 1896 C C . VAL A 1 229 ? -13.895 -7.883 0.805 1.00 98.38 229 VAL A C 1
ATOM 1898 O O . VAL A 1 229 ? -15.032 -7.455 0.977 1.00 98.38 229 VAL A O 1
ATOM 1901 N N . THR A 1 230 ? -13.519 -9.105 1.174 1.00 98.50 230 THR A N 1
ATOM 1902 C CA . THR A 1 230 ? -14.369 -10.077 1.879 1.00 98.50 230 THR A CA 1
ATOM 1903 C C . THR A 1 230 ? -13.569 -10.787 2.971 1.00 98.50 230 THR A C 1
ATOM 1905 O O . THR A 1 230 ? -12.345 -10.659 3.034 1.00 98.50 230 THR A O 1
ATOM 1908 N N . GLY A 1 231 ? -14.241 -11.575 3.812 1.00 98.12 231 GLY A N 1
ATOM 1909 C CA . GLY A 1 231 ? -13.599 -12.401 4.835 1.00 98.12 231 GLY A CA 1
ATOM 1910 C C . GLY A 1 231 ? -13.824 -11.864 6.240 1.00 98.12 231 GLY A C 1
ATOM 1911 O O . GLY A 1 231 ? -14.898 -11.354 6.553 1.00 98.12 231 GLY A O 1
ATOM 1912 N N . GLU A 1 232 ? -12.820 -12.011 7.092 1.00 97.94 232 GLU A N 1
ATOM 1913 C CA . GLU A 1 232 ? -12.908 -11.654 8.506 1.00 97.94 232 GLU A CA 1
ATOM 1914 C C . GLU A 1 232 ? -11.583 -11.104 9.025 1.00 97.94 232 GLU A C 1
ATOM 1916 O O . GLU A 1 232 ? -10.521 -11.323 8.439 1.00 97.94 232 GLU A O 1
ATOM 1921 N N . PHE A 1 233 ? -11.643 -10.361 10.121 1.00 97.38 233 PHE A N 1
ATOM 1922 C CA . PHE A 1 233 ? -10.467 -9.769 10.736 1.00 97.38 233 PHE A CA 1
ATOM 1923 C C . PHE A 1 233 ? -10.577 -9.753 12.253 1.00 97.38 233 PHE A C 1
ATOM 1925 O O . PHE A 1 233 ? -11.670 -9.805 12.818 1.00 97.38 233 PHE A O 1
ATOM 1932 N N . ASN A 1 234 ? -9.423 -9.690 12.910 1.00 95.56 234 ASN A N 1
ATOM 1933 C CA . ASN A 1 234 ? -9.370 -9.648 14.362 1.00 95.56 234 ASN A CA 1
ATOM 1934 C C . ASN A 1 234 ? -9.537 -8.216 14.853 1.00 95.56 234 ASN A C 1
ATOM 1936 O O . ASN A 1 234 ? -8.927 -7.294 14.300 1.00 95.56 234 ASN A O 1
ATOM 1940 N N . VAL A 1 235 ? -10.294 -8.064 15.937 1.00 90.69 235 VAL A N 1
ATOM 1941 C CA . VAL A 1 235 ? -10.321 -6.822 16.699 1.00 90.69 235 VAL A CA 1
ATOM 1942 C C . VAL A 1 235 ? -8.918 -6.530 17.198 1.00 90.69 235 VAL A C 1
ATOM 1944 O O . VAL A 1 235 ? -8.221 -7.412 17.708 1.00 90.69 235 VAL A O 1
ATOM 1947 N N . GLU A 1 236 ? -8.496 -5.286 17.021 1.00 77.12 236 GLU A N 1
ATOM 1948 C CA . GLU A 1 236 ? -7.224 -4.844 17.556 1.00 77.12 236 GLU A CA 1
ATOM 1949 C C . GLU A 1 236 ? -7.255 -4.895 19.093 1.00 77.12 236 GLU A C 1
ATOM 1951 O O . GLU A 1 236 ? -8.175 -4.367 19.717 1.00 77.12 236 GLU A O 1
ATOM 1956 N N . LYS A 1 237 ? -6.273 -5.584 19.688 1.00 58.56 237 LYS A N 1
ATOM 1957 C CA . LYS A 1 237 ? -6.090 -5.651 21.144 1.00 58.56 237 LYS A CA 1
ATOM 1958 C C . LYS A 1 237 ? -5.401 -4.403 21.682 1.00 58.56 237 LYS A C 1
ATOM 1960 O O . LYS A 1 237 ? -4.480 -3.898 20.997 1.00 58.56 237 LYS A O 1
#

Secondary structure (DSSP, 8-state):
-HHHHHHHHHHHHHHHHHHHHHHHHHHHHHHHHHHHHHHHHHHHHHHHHTT---SS--HHHHHHHHHHHHHHHHHHHHHT-SSS-TT-EEEEEEETTEEEEEEE-TTSEEEEESS-EE-SSSSBPPPBTTEEEBSSPEEEEEEEEEEEETTEEEEEEEEE-SS-EEEEEEEEEEETTEEEEEEEE-B-TTSSPBPTTPPPEEEEEEEEE-TTEEEEEEE-TTS-EEEEEEEEEEPP-

pLDDT: mean 88.59, std 11.87, range [48.19, 98.5]